Protein AF-A0A6B8RR74-F1 (afdb_monomer)

Foldseek 3Di:
DVLVVLLVVCVVDVLSLLCLVVQLVCLVPDPPDDPVVSVVSNVSSVVSNVVSVVCCCPVVVQDDLQFPPRHHQDDDPVLLVVLVVCLVLVLLQQQDDDCQARVHHPVPDDPLLNVLSVVSNVLLVVLLVCLLPPPPVCNVVSVVLVVSLVSVLCSLCVSQSRHPHRHNVSSVVNSVSSVVNLVVSCVPDDVVSNVVSVVSNVVSVVVNVVRVVVSVVLLSRLVSLLVQQLVQCCCVACVVQPLNSQVAAEEEADDPSHCVSCVWQVVVVVSVHPDGHHTDYDNDPVVDPPPLPRYWYWYQDPVSRHIDTCSVVVVVVVVVD

Radius of gyration: 26.84 Å; Cα contacts (8 Å, |Δi|>4): 333; chains: 1; bounding box: 56×38×89 Å

Structure (mmCIF, N/CA/C/O backbone):
data_AF-A0A6B8RR74-F1
#
_entry.id   AF-A0A6B8RR74-F1
#
loop_
_atom_site.group_PDB
_atom_site.id
_atom_site.type_symbol
_atom_site.label_atom_id
_atom_site.label_alt_id
_atom_site.label_comp_id
_atom_site.label_asym_id
_atom_site.label_entity_id
_atom_site.label_seq_id
_atom_site.pdbx_PDB_ins_code
_atom_site.Cartn_x
_atom_site.Cartn_y
_atom_site.Cartn_z
_atom_site.occupancy
_atom_site.B_iso_or_equiv
_atom_site.auth_seq_id
_atom_site.auth_comp_id
_atom_site.auth_asym_id
_atom_site.auth_atom_id
_atom_site.pdbx_PDB_model_num
ATOM 1 N N . MET A 1 1 ? -0.691 -19.543 18.472 1.00 85.44 1 MET A N 1
ATOM 2 C CA . MET A 1 1 ? -1.003 -19.127 17.088 1.00 85.44 1 MET A CA 1
ATOM 3 C C . MET A 1 1 ? -0.406 -17.767 16.732 1.00 85.44 1 MET A C 1
ATOM 5 O O . MET A 1 1 ? 0.478 -17.758 15.895 1.00 85.44 1 MET A O 1
ATOM 9 N N . ILE A 1 2 ? -0.800 -16.649 17.368 1.00 87.19 2 ILE A N 1
ATOM 10 C CA . ILE A 1 2 ? -0.310 -15.294 17.004 1.00 87.19 2 ILE A CA 1
ATOM 11 C C . ILE A 1 2 ? 1.224 -15.199 16.984 1.00 87.19 2 ILE A C 1
ATOM 13 O O . ILE A 1 2 ? 1.787 -14.698 16.019 1.00 87.19 2 ILE A O 1
ATOM 17 N N . ILE A 1 3 ? 1.895 -15.731 18.011 1.00 89.12 3 ILE A N 1
ATOM 18 C CA . ILE A 1 3 ? 3.364 -15.753 18.071 1.00 89.12 3 ILE A CA 1
ATOM 19 C C . ILE A 1 3 ? 3.939 -16.508 16.867 1.00 89.12 3 ILE A C 1
ATOM 21 O O . ILE A 1 3 ? 4.774 -15.961 16.171 1.00 89.12 3 ILE A O 1
ATOM 25 N N . ILE A 1 4 ? 3.438 -17.710 16.563 1.00 90.44 4 ILE A N 1
ATOM 26 C CA . ILE A 1 4 ? 3.902 -18.523 15.424 1.00 90.44 4 ILE A CA 1
ATOM 27 C C . ILE A 1 4 ? 3.744 -17.765 14.097 1.00 90.44 4 ILE A C 1
ATOM 29 O O . ILE A 1 4 ? 4.679 -17.727 13.305 1.00 90.44 4 ILE A O 1
ATOM 33 N N . LEU A 1 5 ? 2.598 -17.114 13.874 1.00 90.81 5 LEU A N 1
ATOM 34 C CA . LEU A 1 5 ? 2.373 -16.301 12.672 1.00 90.81 5 LEU A CA 1
ATOM 35 C C . LEU A 1 5 ? 3.364 -15.136 12.582 1.00 90.81 5 LEU A C 1
ATOM 37 O O . LEU A 1 5 ? 3.912 -14.878 11.516 1.00 90.81 5 LEU A O 1
ATOM 41 N N . PHE A 1 6 ? 3.629 -14.461 13.702 1.00 91.50 6 PHE A N 1
ATOM 42 C CA . PHE A 1 6 ? 4.620 -13.389 13.762 1.00 91.50 6 PHE A CA 1
ATOM 43 C C . PHE A 1 6 ? 6.033 -13.884 13.425 1.00 91.50 6 PHE A C 1
ATOM 45 O O . PHE A 1 6 ? 6.749 -13.207 12.690 1.00 91.50 6 PHE A O 1
ATOM 52 N N . LEU A 1 7 ? 6.409 -15.082 13.887 1.00 89.69 7 LEU A N 1
ATOM 53 C CA . LEU A 1 7 ? 7.693 -15.694 13.539 1.00 89.69 7 LEU A CA 1
ATOM 54 C C . LEU A 1 7 ? 7.811 -15.917 12.032 1.00 89.69 7 LEU A C 1
ATOM 56 O O . LEU A 1 7 ? 8.778 -15.466 11.424 1.00 89.69 7 LEU A O 1
ATOM 60 N N . ILE A 1 8 ? 6.802 -16.543 11.420 1.00 90.81 8 ILE A N 1
ATOM 61 C CA . ILE A 1 8 ? 6.775 -16.782 9.970 1.00 90.81 8 ILE A CA 1
ATOM 62 C C . ILE A 1 8 ? 6.884 -15.451 9.208 1.00 90.81 8 ILE A C 1
ATOM 64 O O . ILE A 1 8 ? 7.662 -15.342 8.261 1.00 90.81 8 ILE A O 1
ATOM 68 N N . LEU A 1 9 ? 6.169 -14.412 9.653 1.00 89.69 9 LEU A N 1
ATOM 69 C CA . LEU A 1 9 ? 6.199 -13.092 9.020 1.00 89.69 9 LEU A CA 1
ATOM 70 C C . LEU A 1 9 ? 7.589 -12.445 9.051 1.00 89.69 9 LEU A C 1
ATOM 72 O O . LEU A 1 9 ? 8.045 -11.980 8.007 1.00 89.69 9 LEU A O 1
ATOM 76 N N . ILE A 1 10 ? 8.281 -12.436 10.196 1.00 89.62 10 ILE A N 1
ATOM 77 C CA . ILE A 1 10 ? 9.621 -11.828 10.305 1.00 89.62 10 ILE A CA 1
ATOM 78 C C . ILE A 1 10 ? 10.623 -12.515 9.371 1.00 89.62 10 ILE A C 1
ATOM 80 O O . ILE A 1 10 ? 11.416 -11.837 8.719 1.00 89.62 10 ILE A O 1
ATOM 84 N N . PHE A 1 11 ? 10.567 -13.846 9.267 1.00 86.75 11 PHE A N 1
ATOM 85 C CA . PHE A 1 11 ? 11.436 -14.594 8.353 1.00 86.75 11 PHE A CA 1
ATOM 86 C C . PHE A 1 11 ? 11.045 -14.449 6.881 1.00 86.75 11 PHE A C 1
ATOM 88 O O . PHE A 1 11 ? 11.883 -14.671 6.014 1.00 86.75 11 PHE A O 1
ATOM 95 N N . THR A 1 12 ? 9.812 -14.028 6.587 1.00 86.50 12 THR A N 1
ATOM 96 C CA . THR A 1 12 ? 9.393 -13.701 5.218 1.00 86.50 12 THR A CA 1
ATOM 97 C C . THR A 1 12 ? 9.907 -12.323 4.802 1.00 86.50 12 THR A C 1
ATOM 99 O O . THR A 1 12 ? 10.397 -12.150 3.690 1.00 86.50 12 THR A O 1
ATOM 102 N N . HIS A 1 13 ? 9.784 -11.318 5.677 1.00 82.38 13 HIS A N 1
ATOM 103 C CA . HIS A 1 13 ? 10.281 -9.970 5.407 1.00 82.38 13 HIS A CA 1
ATOM 104 C C . HIS A 1 13 ? 10.527 -9.179 6.699 1.00 82.38 13 HIS A C 1
ATOM 106 O O . HIS A 1 13 ? 9.641 -9.026 7.540 1.00 82.38 13 HIS A O 1
ATOM 112 N N . GLU A 1 14 ? 11.695 -8.542 6.800 1.00 80.50 14 GLU A N 1
ATOM 113 C CA . GLU A 1 14 ? 12.124 -7.793 7.996 1.00 80.50 14 GLU A CA 1
ATOM 114 C C . GLU A 1 14 ? 11.209 -6.628 8.403 1.00 80.50 14 GLU A C 1
ATOM 116 O O . GLU A 1 14 ? 11.157 -6.258 9.571 1.00 80.50 14 GLU A O 1
ATOM 121 N N . ARG A 1 15 ? 10.425 -6.065 7.475 1.00 84.75 15 ARG A N 1
ATOM 122 C CA . ARG A 1 15 ? 9.524 -4.939 7.759 1.00 84.75 15 ARG A CA 1
ATOM 123 C C . ARG A 1 15 ? 8.490 -5.277 8.831 1.00 84.75 15 ARG A C 1
ATOM 125 O O . ARG A 1 15 ? 8.016 -4.395 9.539 1.00 84.75 15 ARG A O 1
ATOM 132 N N . PHE A 1 16 ? 8.156 -6.560 8.975 1.00 88.69 16 PHE A N 1
ATOM 133 C CA . PHE A 1 16 ? 7.207 -7.023 9.978 1.00 88.69 16 PHE A CA 1
ATOM 134 C C . PHE A 1 16 ? 7.770 -6.980 11.402 1.00 88.69 16 PHE A C 1
ATOM 136 O O . PHE A 1 16 ? 6.988 -7.089 12.342 1.00 88.69 16 PHE A O 1
ATOM 143 N N . ILE A 1 17 ? 9.068 -6.708 11.593 1.00 90.88 17 ILE A N 1
ATOM 144 C CA . ILE A 1 17 ? 9.640 -6.373 12.908 1.00 90.88 17 ILE A CA 1
ATOM 145 C C . ILE A 1 17 ? 8.901 -5.178 13.533 1.00 90.88 17 ILE A C 1
ATOM 147 O O . ILE A 1 17 ? 8.693 -5.158 14.746 1.00 90.88 17 ILE A O 1
ATOM 151 N N . ALA A 1 18 ? 8.397 -4.240 12.720 1.00 91.19 18 ALA A N 1
ATOM 152 C CA . ALA A 1 18 ? 7.594 -3.112 13.193 1.00 91.19 18 ALA A CA 1
ATOM 153 C C . ALA A 1 18 ? 6.304 -3.532 13.927 1.00 91.19 18 ALA A C 1
ATOM 155 O O . ALA A 1 18 ? 5.757 -2.746 14.692 1.00 91.19 18 ALA A O 1
ATOM 156 N N . LEU A 1 19 ? 5.826 -4.773 13.763 1.00 93.19 19 LEU A N 1
ATOM 157 C CA . LEU A 1 19 ? 4.675 -5.299 14.505 1.00 93.19 19 LEU A CA 1
ATOM 158 C C . LEU A 1 19 ? 5.021 -5.759 15.928 1.00 93.19 19 LEU A C 1
ATOM 160 O O . LEU A 1 19 ? 4.105 -6.012 16.713 1.00 93.19 19 LEU A O 1
ATOM 164 N N . LEU A 1 20 ? 6.304 -5.848 16.300 1.00 94.25 20 LEU A N 1
ATOM 165 C CA . LEU A 1 20 ? 6.731 -6.296 17.629 1.00 94.25 20 LEU A CA 1
ATOM 166 C C . LEU A 1 20 ? 6.017 -5.549 18.777 1.00 94.25 20 LEU A C 1
ATOM 168 O O . LEU A 1 20 ? 5.475 -6.231 19.653 1.00 94.25 20 LEU A O 1
ATOM 172 N N . PRO A 1 21 ? 5.919 -4.199 18.783 1.00 94.19 21 PRO A N 1
ATOM 173 C CA . PRO A 1 21 ? 5.222 -3.474 19.846 1.00 94.19 21 PRO A CA 1
ATOM 174 C C . PRO A 1 21 ? 3.746 -3.868 19.956 1.00 94.19 21 PRO A C 1
ATOM 176 O O . PRO A 1 21 ? 3.218 -3.980 21.061 1.00 94.19 21 PRO A O 1
ATOM 179 N N . PHE A 1 22 ? 3.086 -4.144 18.827 1.00 94.19 22 PHE A N 1
ATOM 180 C CA . PHE A 1 22 ? 1.693 -4.587 18.798 1.00 94.19 22 PHE A CA 1
ATOM 181 C C . PHE A 1 22 ? 1.517 -5.965 19.437 1.00 94.19 22 PHE A C 1
ATOM 183 O O . PHE A 1 22 ? 0.630 -6.157 20.268 1.00 94.19 22 PHE A O 1
ATOM 190 N N . ILE A 1 23 ? 2.387 -6.920 19.096 1.00 93.19 23 ILE A N 1
ATOM 191 C CA . ILE A 1 23 ? 2.344 -8.278 19.653 1.00 93.19 23 ILE A CA 1
ATOM 192 C C . ILE A 1 23 ? 2.602 -8.255 21.162 1.00 93.19 23 ILE A C 1
ATOM 194 O O . ILE A 1 23 ? 1.859 -8.877 21.926 1.00 93.19 23 ILE A O 1
ATOM 198 N N . VAL A 1 24 ? 3.611 -7.501 21.607 1.00 92.56 24 VAL A N 1
ATOM 199 C CA . VAL A 1 24 ? 3.926 -7.339 23.034 1.00 92.56 24 VAL A CA 1
ATOM 200 C C . VAL A 1 24 ? 2.749 -6.710 23.781 1.00 92.56 24 VAL A C 1
ATOM 202 O O . VAL A 1 24 ? 2.383 -7.182 24.862 1.00 92.56 24 VAL A O 1
ATOM 205 N N . LEU A 1 25 ? 2.105 -5.695 23.199 1.00 91.62 25 LEU A N 1
ATOM 206 C CA . LEU A 1 25 ? 0.926 -5.053 23.774 1.00 91.62 25 LEU A CA 1
ATOM 207 C C . LEU A 1 25 ? -0.241 -6.045 23.905 1.00 91.62 25 LEU A C 1
ATOM 209 O O . LEU A 1 25 ? -0.805 -6.182 24.993 1.00 91.62 25 LEU A O 1
ATOM 213 N N . LEU A 1 26 ? -0.561 -6.804 22.852 1.00 90.38 26 LEU A N 1
ATOM 214 C CA . LEU A 1 26 ? -1.627 -7.816 22.878 1.00 90.38 26 LEU A CA 1
ATOM 215 C C . LEU A 1 26 ? -1.414 -8.872 23.973 1.00 90.38 26 LEU A C 1
ATOM 217 O O . LEU A 1 26 ? -2.349 -9.217 24.700 1.00 90.38 26 LEU A O 1
ATOM 221 N N . ILE A 1 27 ? -0.186 -9.374 24.124 1.00 91.00 27 ILE A N 1
ATOM 222 C CA . ILE A 1 27 ? 0.148 -10.366 25.157 1.00 91.00 27 ILE A CA 1
ATOM 223 C C . ILE A 1 27 ? 0.044 -9.736 26.551 1.00 91.00 27 ILE A C 1
ATOM 225 O O . ILE A 1 27 ? -0.533 -10.339 27.463 1.00 91.00 27 ILE A O 1
ATOM 229 N N . SER A 1 28 ? 0.532 -8.506 26.712 1.00 88.88 28 SER A N 1
ATOM 230 C CA . SER A 1 28 ? 0.519 -7.781 27.988 1.00 88.88 28 SER A CA 1
ATOM 231 C C . SER A 1 28 ? -0.903 -7.526 28.493 1.00 88.88 28 SER A C 1
ATOM 233 O O . SER A 1 28 ? -1.191 -7.739 29.676 1.00 88.88 28 SER A O 1
ATOM 235 N N . PHE A 1 29 ? -1.824 -7.168 27.595 1.00 88.12 29 PHE A N 1
ATOM 236 C CA . PHE A 1 29 ? -3.234 -6.926 27.917 1.00 88.12 29 PHE A CA 1
ATOM 237 C C . PHE A 1 29 ? -4.120 -8.179 27.885 1.00 88.12 29 PHE A C 1
ATOM 239 O O . PHE A 1 29 ? -5.308 -8.099 28.202 1.00 88.12 29 PHE A O 1
ATOM 246 N N . SER A 1 30 ? -3.569 -9.355 27.571 1.00 86.62 30 SER A N 1
ATOM 247 C CA . SER A 1 30 ? -4.342 -10.597 27.594 1.00 86.62 30 SER A CA 1
ATOM 248 C C . SER A 1 30 ? -4.901 -10.884 28.998 1.00 86.62 30 SER A C 1
ATOM 250 O O . SER A 1 30 ? -4.185 -10.843 30.004 1.00 86.62 30 SER A O 1
ATOM 252 N N . LYS A 1 31 ? -6.205 -11.170 29.085 1.00 85.31 31 LYS A N 1
ATOM 253 C CA . LYS A 1 31 ? -6.873 -11.503 30.358 1.00 85.31 31 LYS A CA 1
ATOM 254 C C . LYS A 1 31 ? -6.605 -12.943 30.808 1.00 85.31 31 LYS A C 1
ATOM 256 O O . LYS A 1 31 ? -6.615 -13.222 31.998 1.00 85.31 31 LYS A O 1
ATOM 261 N N . ASN A 1 32 ? -6.302 -13.833 29.863 1.00 86.19 32 ASN A N 1
ATOM 262 C CA . ASN A 1 32 ? -6.200 -15.278 30.100 1.00 86.19 32 ASN A CA 1
ATOM 263 C C . ASN A 1 32 ? -4.817 -15.733 30.600 1.00 86.19 32 ASN A C 1
ATOM 265 O O . ASN A 1 32 ? -4.615 -16.919 30.851 1.00 86.19 32 ASN A O 1
ATOM 269 N N . LEU A 1 33 ? -3.839 -14.827 30.706 1.00 88.00 33 LEU A N 1
ATOM 270 C CA . LEU A 1 33 ? -2.466 -15.169 31.077 1.00 88.00 33 LEU A CA 1
ATOM 271 C C . LEU A 1 33 ? -2.091 -14.607 32.449 1.00 88.00 33 LEU A C 1
ATOM 273 O O . LEU A 1 33 ? -2.298 -13.434 32.748 1.00 88.00 33 LEU A O 1
ATOM 277 N N . VAL A 1 34 ? -1.447 -15.441 33.263 1.00 91.56 34 VAL A N 1
ATOM 278 C CA . VAL A 1 34 ? -0.822 -15.028 34.529 1.00 91.56 34 VAL A CA 1
ATOM 279 C C . VAL A 1 34 ? 0.441 -14.206 34.239 1.00 91.56 34 VAL A C 1
ATOM 281 O O . VAL A 1 34 ? 1.126 -14.457 33.247 1.00 91.56 34 VAL A O 1
ATOM 284 N N . LYS A 1 35 ? 0.804 -13.263 35.123 1.00 89.06 35 LYS A N 1
ATOM 285 C CA . LYS A 1 35 ? 1.951 -12.342 34.956 1.00 89.06 35 LYS A CA 1
ATOM 286 C C . LYS A 1 35 ? 3.252 -13.038 34.520 1.00 89.06 35 LYS A C 1
ATOM 288 O O . LYS A 1 35 ? 3.893 -12.575 33.584 1.00 89.06 35 LYS A O 1
ATOM 293 N N . ARG A 1 36 ? 3.607 -14.183 35.125 1.00 88.69 36 ARG A N 1
ATOM 294 C CA . ARG A 1 36 ? 4.798 -14.971 34.735 1.00 88.69 36 ARG A CA 1
ATOM 295 C C . ARG A 1 36 ? 4.725 -15.472 33.287 1.00 88.69 36 ARG A C 1
ATOM 297 O O . ARG A 1 36 ? 5.690 -15.334 32.544 1.00 88.69 36 ARG A O 1
ATOM 304 N N . LYS A 1 37 ? 3.565 -15.991 32.865 1.00 89.94 37 LYS A N 1
ATOM 305 C CA . LYS A 1 37 ? 3.341 -16.439 31.482 1.00 89.94 37 LYS A CA 1
ATOM 306 C C . LYS A 1 37 ? 3.368 -15.265 30.501 1.00 89.94 37 LYS A C 1
ATOM 308 O O . LYS A 1 37 ? 3.894 -15.430 29.412 1.00 89.94 37 LYS A O 1
ATOM 313 N N . LYS A 1 38 ? 2.865 -14.082 30.878 1.00 90.62 38 LYS A N 1
ATOM 314 C CA . LYS A 1 38 ? 2.954 -12.876 30.033 1.00 90.62 38 LYS A CA 1
ATOM 315 C C . LYS A 1 38 ? 4.400 -12.499 29.733 1.00 90.62 38 LYS A C 1
ATOM 317 O O . LYS A 1 38 ? 4.727 -12.293 28.576 1.00 90.62 38 LYS A O 1
ATOM 322 N N . ILE A 1 39 ? 5.260 -12.471 30.755 1.00 89.69 39 ILE A N 1
ATOM 323 C CA . ILE A 1 39 ? 6.689 -12.162 30.585 1.00 89.69 39 ILE A CA 1
ATOM 324 C C . ILE A 1 39 ? 7.338 -13.170 29.632 1.00 89.69 39 ILE A C 1
ATOM 326 O O . ILE A 1 39 ? 7.977 -12.766 28.666 1.00 89.69 39 ILE A O 1
ATOM 330 N N . TYR A 1 40 ? 7.101 -14.465 29.858 1.00 90.88 40 TYR A N 1
ATOM 331 C CA . TYR A 1 40 ? 7.613 -15.530 28.995 1.00 90.88 40 TYR A CA 1
ATOM 332 C C . TYR A 1 40 ? 7.116 -15.406 27.545 1.00 90.88 40 TYR A C 1
ATOM 334 O O . TYR A 1 40 ? 7.894 -15.486 26.606 1.00 90.88 40 TYR A O 1
ATOM 342 N N . PHE A 1 41 ? 5.824 -15.159 27.326 1.00 92.06 41 PHE A N 1
ATOM 343 C CA . PHE A 1 41 ? 5.295 -15.027 25.969 1.00 92.06 41 PHE A CA 1
ATOM 344 C C . PHE A 1 41 ? 5.704 -13.719 25.283 1.00 92.06 41 PHE A C 1
ATOM 346 O O . PHE A 1 41 ? 5.809 -13.713 24.061 1.00 92.06 41 PHE A O 1
ATOM 353 N N . CYS A 1 42 ? 5.962 -12.638 26.026 1.00 92.31 42 CYS A N 1
ATOM 354 C CA . CYS A 1 42 ? 6.517 -11.400 25.473 1.00 92.31 42 CYS A CA 1
ATOM 355 C C . CYS A 1 42 ? 7.995 -11.548 25.087 1.00 92.31 42 CYS A C 1
ATOM 357 O O . CYS A 1 42 ? 8.415 -10.934 24.109 1.00 92.31 42 CYS A O 1
ATOM 359 N N . SER A 1 43 ? 8.780 -12.353 25.815 1.00 91.69 43 SER A N 1
ATOM 360 C CA . SER A 1 43 ? 10.199 -12.541 25.494 1.00 91.69 43 SER A CA 1
ATOM 361 C C . SER A 1 43 ? 10.408 -13.330 24.202 1.00 91.69 43 SER A C 1
ATOM 363 O O . SER A 1 43 ? 11.347 -13.032 23.472 1.00 91.69 43 SER A O 1
ATOM 365 N N . ILE A 1 44 ? 9.514 -14.269 23.863 1.00 92.88 44 ILE A N 1
ATOM 366 C CA . ILE A 1 44 ? 9.631 -15.090 22.645 1.00 92.88 44 ILE A CA 1
ATOM 367 C C . ILE A 1 44 ? 9.722 -14.225 21.365 1.00 92.88 44 ILE A C 1
ATOM 369 O O . ILE A 1 44 ? 10.742 -14.317 20.685 1.00 92.88 44 ILE A O 1
ATOM 373 N N . PRO A 1 45 ? 8.749 -13.350 21.022 1.00 93.38 45 PRO A N 1
ATOM 374 C CA . PRO A 1 45 ? 8.851 -12.447 19.871 1.00 93.38 45 PRO A CA 1
ATOM 375 C C . PRO A 1 45 ? 10.146 -11.628 19.827 1.00 93.38 45 PRO A C 1
ATOM 377 O O . PRO A 1 45 ? 10.733 -11.475 18.761 1.00 93.38 45 PRO A O 1
ATOM 380 N N . ILE A 1 46 ? 10.596 -11.122 20.979 1.00 93.44 46 ILE A N 1
ATOM 381 C CA . ILE A 1 46 ? 11.793 -10.276 21.086 1.00 93.44 46 ILE A CA 1
ATOM 382 C C . ILE A 1 46 ? 13.047 -11.080 20.733 1.00 93.44 46 ILE A C 1
ATOM 384 O O . ILE A 1 46 ? 13.848 -10.639 19.913 1.00 93.44 46 ILE A O 1
ATOM 388 N N . ILE A 1 47 ? 13.188 -12.280 21.303 1.00 93.44 47 ILE A N 1
ATOM 389 C CA . ILE A 1 47 ? 14.316 -13.179 21.032 1.00 93.44 47 ILE A CA 1
ATOM 390 C C . ILE A 1 47 ? 14.389 -13.507 19.541 1.00 93.44 47 ILE A C 1
ATOM 392 O O . ILE A 1 47 ? 15.468 -13.483 18.962 1.00 93.44 47 ILE A O 1
ATOM 396 N N . PHE A 1 48 ? 13.250 -13.762 18.898 1.00 91.75 48 PHE A N 1
ATOM 397 C CA . PHE A 1 48 ? 13.228 -14.079 17.473 1.00 91.75 48 PHE A CA 1
ATOM 398 C C . PHE A 1 48 ? 13.540 -12.888 16.566 1.00 91.75 48 PHE A C 1
ATOM 400 O O . PHE A 1 48 ? 14.151 -13.085 15.519 1.00 91.75 48 PHE A O 1
ATOM 407 N N . VAL A 1 49 ? 13.178 -11.663 16.956 1.00 92.38 49 VAL A N 1
ATOM 408 C CA . VAL A 1 49 ? 13.642 -10.459 16.250 1.00 92.38 49 VAL A CA 1
ATOM 409 C C . VAL A 1 49 ? 15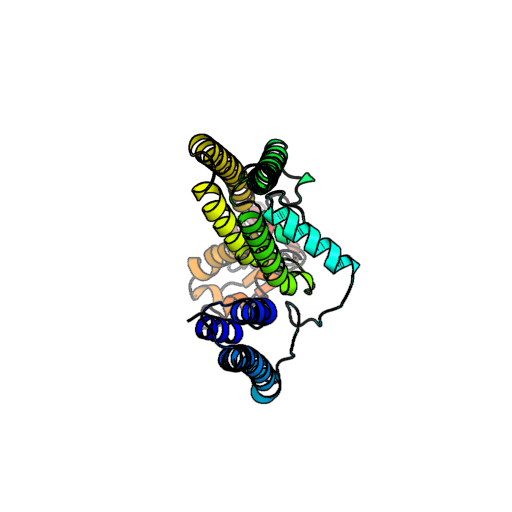.162 -10.349 16.348 1.00 92.38 49 VAL A C 1
ATOM 411 O O . VAL A 1 49 ? 15.817 -10.197 15.324 1.00 92.38 49 VAL A O 1
ATOM 414 N N . ILE A 1 50 ? 15.732 -10.506 17.547 1.00 91.25 50 ILE A N 1
ATOM 415 C CA . ILE A 1 50 ? 17.190 -10.481 17.750 1.00 91.25 50 ILE A CA 1
ATOM 416 C C . ILE A 1 50 ? 17.869 -11.584 16.928 1.00 91.25 50 ILE A C 1
ATOM 418 O O . ILE A 1 50 ? 18.864 -11.336 16.254 1.00 91.25 50 ILE A O 1
ATOM 422 N N . PHE A 1 51 ? 17.305 -12.790 16.930 1.00 90.81 51 PHE A N 1
ATOM 423 C CA . PHE A 1 51 ? 17.819 -13.916 16.159 1.00 90.81 51 PHE A CA 1
ATOM 424 C C . PHE A 1 51 ? 17.743 -13.679 14.643 1.00 90.81 51 PHE A C 1
ATOM 426 O O . PHE A 1 51 ? 18.671 -14.034 13.922 1.00 90.81 51 PHE A O 1
ATOM 433 N N . ASN A 1 52 ? 16.680 -13.038 14.147 1.00 89.81 52 ASN A N 1
ATOM 434 C CA . ASN A 1 52 ? 16.573 -12.659 12.737 1.00 89.81 52 ASN A CA 1
ATOM 435 C C . ASN A 1 52 ? 17.663 -11.654 12.335 1.00 89.81 52 ASN A C 1
ATOM 437 O O . ASN A 1 52 ? 18.294 -11.831 11.294 1.00 89.81 52 ASN A O 1
ATOM 441 N N . ILE A 1 53 ? 17.916 -10.651 13.183 1.00 87.56 53 ILE A N 1
ATOM 442 C CA . ILE A 1 53 ? 18.996 -9.673 12.987 1.00 87.56 53 ILE A CA 1
ATOM 443 C C . ILE A 1 53 ? 20.349 -10.389 12.947 1.00 87.56 53 ILE A C 1
ATOM 445 O O . ILE A 1 53 ? 21.120 -10.187 12.016 1.00 87.56 53 ILE A O 1
ATOM 449 N N . PHE A 1 54 ? 20.598 -11.283 13.906 1.00 88.25 54 PHE A N 1
ATOM 450 C CA . PHE A 1 54 ? 21.829 -12.069 13.991 1.00 88.25 54 PHE A CA 1
ATOM 451 C C . PHE A 1 54 ? 22.072 -12.923 12.739 1.00 88.25 54 PHE A C 1
ATOM 453 O O . PHE A 1 54 ? 23.170 -12.912 12.190 1.00 88.25 54 PHE A O 1
ATOM 460 N N . ILE A 1 55 ? 21.048 -13.636 12.254 1.00 88.12 55 ILE A N 1
ATOM 461 C CA . ILE A 1 55 ? 21.149 -14.426 11.018 1.00 88.12 55 ILE A CA 1
ATOM 462 C C . ILE A 1 55 ? 21.522 -13.528 9.833 1.00 88.12 55 ILE A C 1
ATOM 464 O O . ILE A 1 55 ? 22.389 -13.885 9.040 1.00 88.12 55 ILE A O 1
ATOM 468 N N . LYS A 1 56 ? 20.882 -12.366 9.694 1.00 83.38 56 LYS A N 1
ATOM 469 C CA . LYS A 1 56 ? 21.138 -11.465 8.565 1.00 83.38 56 LYS A CA 1
ATOM 470 C C . LYS A 1 56 ? 22.540 -10.877 8.570 1.00 83.38 56 LYS A C 1
ATOM 472 O O . LYS A 1 56 ? 23.177 -10.849 7.520 1.00 83.38 56 LYS A O 1
ATOM 477 N N . ASP A 1 57 ? 22.984 -10.427 9.734 1.00 83.06 57 ASP A N 1
ATOM 478 C CA . ASP A 1 57 ? 24.273 -9.766 9.887 1.00 83.06 57 ASP A CA 1
ATOM 479 C C . ASP A 1 57 ? 25.429 -10.767 9.739 1.00 83.06 57 ASP A C 1
ATOM 481 O O . ASP A 1 57 ? 26.356 -10.546 8.967 1.00 83.06 57 ASP A O 1
ATOM 485 N N . ILE A 1 58 ? 25.333 -11.931 10.393 1.00 85.06 58 ILE A N 1
ATOM 486 C CA . ILE A 1 58 ? 26.443 -12.894 10.450 1.00 85.06 58 ILE A CA 1
ATOM 487 C C . ILE A 1 58 ? 26.407 -13.911 9.310 1.00 85.06 58 ILE A C 1
ATOM 489 O O . ILE A 1 58 ? 27.441 -14.187 8.706 1.00 85.06 58 ILE A O 1
ATOM 493 N N . VAL A 1 59 ? 25.244 -14.506 9.026 1.00 86.31 59 VAL A N 1
ATOM 494 C CA . VAL A 1 59 ? 25.146 -15.609 8.053 1.00 86.31 59 VAL A CA 1
ATOM 495 C C . VAL A 1 59 ? 25.058 -15.069 6.632 1.00 86.31 59 VAL A C 1
ATOM 497 O O . VAL A 1 59 ? 25.750 -15.562 5.747 1.00 86.31 59 VAL A O 1
ATOM 500 N N . PHE A 1 60 ? 24.211 -14.062 6.409 1.00 82.06 60 PHE A N 1
ATOM 501 C CA . PHE A 1 60 ? 23.968 -13.527 5.067 1.00 82.06 60 PHE A CA 1
ATOM 502 C C . PHE A 1 60 ? 24.832 -12.316 4.712 1.00 82.06 60 PHE A C 1
ATOM 504 O O . PHE A 1 60 ? 24.900 -11.974 3.534 1.00 82.06 60 PHE A O 1
ATOM 511 N N . GLN A 1 61 ? 25.476 -11.671 5.694 1.00 80.50 61 GLN A N 1
ATOM 512 C CA . GLN A 1 61 ? 26.265 -10.444 5.503 1.00 80.50 61 GLN A CA 1
ATOM 513 C C . GLN A 1 61 ? 25.486 -9.349 4.753 1.00 80.50 61 GLN A C 1
ATOM 515 O O . GLN A 1 61 ? 26.038 -8.550 3.997 1.00 80.50 61 GLN A O 1
ATOM 520 N N . THR A 1 62 ? 24.166 -9.321 4.944 1.00 76.62 62 THR A N 1
ATOM 521 C CA . THR A 1 62 ? 23.285 -8.312 4.353 1.00 76.62 62 THR A CA 1
ATOM 52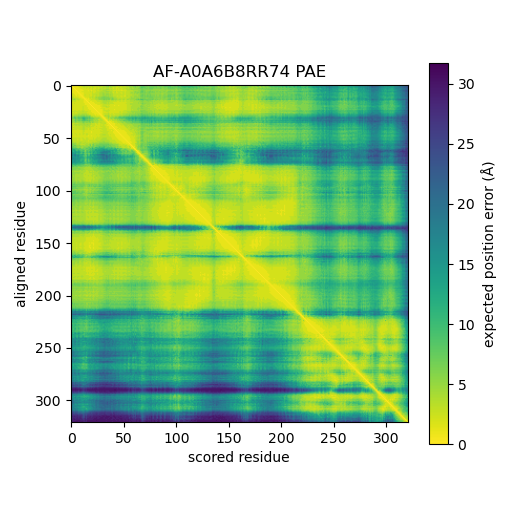2 C C . THR A 1 62 ? 23.074 -7.186 5.349 1.00 76.62 62 THR A C 1
ATOM 524 O O . THR A 1 62 ? 22.763 -7.456 6.509 1.00 76.62 62 THR A O 1
ATOM 527 N N . GLY A 1 63 ? 23.167 -5.933 4.896 1.00 67.94 63 GLY A N 1
ATOM 528 C CA . GLY A 1 63 ? 22.907 -4.778 5.753 1.00 67.94 63 GLY A CA 1
ATOM 529 C C . GLY A 1 63 ? 21.510 -4.827 6.384 1.00 67.94 63 GLY A C 1
ATOM 530 O O . GLY A 1 63 ? 20.514 -5.106 5.712 1.00 67.94 63 GLY A O 1
ATOM 531 N N . PHE A 1 64 ? 21.439 -4.548 7.686 1.00 66.00 64 PHE A N 1
ATOM 532 C CA . PHE A 1 64 ? 20.188 -4.444 8.432 1.00 66.00 64 PHE A CA 1
ATOM 533 C C . PHE A 1 64 ? 19.564 -3.053 8.250 1.00 66.00 64 PHE A C 1
ATOM 535 O O . PHE A 1 64 ? 20.268 -2.048 8.313 1.00 66.00 64 PHE A O 1
ATOM 542 N N . MET A 1 65 ? 18.242 -2.987 8.044 1.00 63.62 65 MET A N 1
ATOM 543 C CA . MET A 1 65 ? 17.523 -1.730 7.773 1.00 63.62 65 MET A CA 1
ATOM 544 C C . MET A 1 65 ? 18.067 -0.958 6.561 1.00 63.62 65 MET A C 1
ATOM 546 O O . MET A 1 65 ? 18.199 0.267 6.577 1.00 63.62 65 MET A O 1
ATOM 550 N N . VAL A 1 66 ? 18.360 -1.680 5.483 1.00 68.94 66 VAL A N 1
ATOM 551 C CA . VAL A 1 66 ? 18.650 -1.068 4.188 1.00 68.94 66 VAL A CA 1
ATOM 552 C C . VAL A 1 66 ? 17.322 -0.790 3.484 1.00 68.94 66 VAL A C 1
ATOM 554 O O . VAL A 1 66 ? 16.440 -1.644 3.408 1.00 68.94 66 VAL A O 1
ATOM 557 N N . GLY A 1 67 ? 17.150 0.437 3.001 1.00 61.78 67 GLY A N 1
ATOM 558 C CA . GLY A 1 67 ? 15.964 0.855 2.268 1.00 61.78 67 GLY A CA 1
ATOM 559 C C . GLY A 1 67 ? 15.814 0.145 0.918 1.00 61.78 67 GLY A C 1
ATOM 560 O O . GLY A 1 67 ? 16.657 -0.635 0.469 1.00 61.78 67 GLY A O 1
ATOM 561 N N . THR A 1 68 ? 14.714 0.437 0.227 1.00 59.88 68 THR A N 1
ATOM 562 C CA . THR A 1 68 ? 14.450 -0.093 -1.118 1.00 59.88 68 THR A CA 1
ATOM 563 C C . THR A 1 68 ? 15.572 0.269 -2.091 1.00 59.88 68 THR A C 1
ATOM 565 O O . THR A 1 68 ? 15.878 1.447 -2.247 1.00 59.88 68 THR A O 1
ATOM 568 N N . GLY A 1 69 ? 16.127 -0.722 -2.793 1.00 59.66 69 GLY A N 1
ATOM 569 C CA . GLY A 1 69 ? 17.194 -0.501 -3.776 1.00 59.66 69 GLY A CA 1
ATOM 570 C C . GLY A 1 69 ? 18.610 -0.475 -3.191 1.00 59.66 69 GLY A C 1
ATOM 571 O O . GLY A 1 69 ? 19.514 0.020 -3.850 1.00 59.66 69 GLY A O 1
ATOM 572 N N . GLY A 1 70 ? 18.816 -0.989 -1.971 1.00 65.44 70 GLY A N 1
ATOM 573 C CA . GLY A 1 70 ? 20.156 -1.090 -1.374 1.00 65.44 70 GLY A CA 1
ATOM 574 C C . GLY A 1 70 ? 20.655 0.212 -0.741 1.00 65.44 70 GLY A C 1
ATOM 575 O O . GLY A 1 70 ? 21.812 0.314 -0.349 1.00 65.44 70 GLY A O 1
ATOM 576 N N . THR A 1 71 ? 19.793 1.221 -0.643 1.00 68.62 71 THR A N 1
ATOM 577 C CA . THR A 1 71 ? 20.144 2.547 -0.137 1.00 68.62 71 THR A CA 1
ATOM 578 C C . THR A 1 71 ? 19.997 2.628 1.376 1.00 68.62 71 THR A C 1
ATOM 580 O O . THR A 1 71 ? 18.990 2.176 1.921 1.00 68.62 71 THR A O 1
ATOM 583 N N . ASN A 1 72 ? 20.927 3.290 2.058 1.00 69.38 72 ASN A N 1
ATOM 584 C CA . ASN A 1 72 ? 20.802 3.542 3.493 1.00 69.38 72 ASN A CA 1
ATOM 585 C C . ASN A 1 72 ? 19.557 4.386 3.809 1.00 69.38 72 ASN A C 1
ATOM 587 O O . ASN A 1 72 ? 19.223 5.323 3.081 1.00 69.38 72 ASN A O 1
ATOM 591 N N . ILE A 1 73 ? 18.882 4.060 4.913 1.00 69.31 73 ILE A N 1
ATOM 592 C CA . ILE A 1 73 ? 17.756 4.846 5.421 1.00 69.31 73 ILE A CA 1
ATOM 593 C C . ILE A 1 73 ? 18.274 6.211 5.882 1.00 69.31 73 ILE A C 1
ATOM 595 O O . ILE A 1 73 ? 19.051 6.308 6.832 1.00 69.31 73 ILE A O 1
ATOM 599 N N . THR A 1 74 ? 17.838 7.276 5.212 1.00 68.56 74 THR A N 1
ATOM 600 C CA . THR A 1 74 ? 18.113 8.652 5.625 1.00 68.56 74 THR A CA 1
ATOM 601 C C . THR A 1 74 ? 16.938 9.177 6.442 1.00 68.56 74 THR A C 1
ATOM 603 O O . THR A 1 74 ? 15.814 9.316 5.959 1.00 68.56 74 THR A O 1
ATOM 606 N N . PHE A 1 75 ? 17.183 9.475 7.718 1.00 73.75 75 PHE A N 1
ATOM 607 C CA . PHE A 1 75 ? 16.160 10.043 8.591 1.00 73.75 75 PHE A CA 1
ATOM 608 C C . PHE A 1 75 ? 15.958 11.522 8.267 1.00 73.75 75 PHE A C 1
ATOM 610 O O . PHE A 1 75 ? 16.697 12.388 8.726 1.00 73.75 75 PHE A O 1
ATOM 617 N N . SER A 1 76 ? 14.929 11.811 7.475 1.00 83.00 76 SER A N 1
ATOM 618 C CA . SER A 1 76 ? 14.458 13.170 7.221 1.00 83.00 76 SER A CA 1
ATOM 619 C C . SER A 1 76 ? 13.043 13.322 7.753 1.00 83.00 76 SER A C 1
ATOM 621 O O . SER A 1 76 ? 12.106 12.702 7.247 1.00 83.00 76 SER A O 1
ATOM 623 N N . PHE A 1 77 ? 12.872 14.185 8.754 1.00 85.56 77 PHE A N 1
ATOM 624 C CA . PHE A 1 77 ? 11.557 14.484 9.323 1.00 85.56 77 PHE A CA 1
ATOM 625 C C . PHE A 1 77 ? 10.563 14.990 8.271 1.00 85.56 77 PHE A C 1
ATOM 627 O O . PHE A 1 77 ? 9.378 14.675 8.347 1.00 85.56 77 PHE A O 1
ATOM 634 N N . TYR A 1 78 ? 11.052 15.717 7.263 1.00 87.56 78 TYR A N 1
ATOM 635 C CA . TYR A 1 78 ? 10.238 16.209 6.155 1.00 87.56 78 TYR A CA 1
ATOM 636 C C . TYR A 1 78 ? 9.637 15.061 5.332 1.00 87.56 78 TYR A C 1
ATOM 638 O O . TYR A 1 78 ? 8.419 15.000 5.156 1.00 87.56 78 TYR A O 1
ATOM 646 N N . TYR A 1 79 ? 10.466 14.108 4.889 1.00 85.12 79 TYR A N 1
ATOM 647 C CA . TYR A 1 79 ? 9.990 12.959 4.111 1.00 85.12 79 TYR A CA 1
ATOM 648 C C . TYR A 1 79 ? 9.110 12.031 4.943 1.00 85.12 79 TYR A C 1
ATOM 650 O O . TYR A 1 79 ? 8.072 11.585 4.459 1.00 85.12 79 TYR A O 1
ATOM 658 N N . ILE A 1 80 ? 9.457 11.816 6.216 1.00 88.00 80 ILE A N 1
ATOM 659 C CA . ILE A 1 80 ? 8.638 11.027 7.142 1.00 88.00 80 ILE A CA 1
ATOM 660 C C . ILE A 1 80 ? 7.232 11.626 7.252 1.00 88.00 80 ILE A C 1
ATOM 662 O O . ILE A 1 80 ? 6.238 10.906 7.149 1.00 88.00 80 ILE A O 1
ATOM 666 N N . PHE A 1 81 ? 7.127 12.945 7.422 1.00 89.12 81 PHE A N 1
ATOM 667 C CA . PHE A 1 81 ? 5.837 13.618 7.515 1.00 89.12 81 PHE A CA 1
ATOM 668 C C . PHE A 1 81 ? 5.033 13.498 6.215 1.00 89.12 81 PHE A C 1
ATOM 670 O O . PHE A 1 81 ? 3.872 13.088 6.253 1.00 89.12 81 PHE A O 1
ATOM 677 N N . ILE A 1 82 ? 5.650 13.788 5.066 1.00 90.44 82 ILE A N 1
ATOM 678 C CA . ILE A 1 82 ? 4.979 13.720 3.760 1.00 90.44 82 ILE A CA 1
ATOM 679 C C . ILE A 1 82 ? 4.510 12.302 3.452 1.00 90.44 82 ILE A C 1
ATOM 681 O O . ILE A 1 82 ? 3.349 12.112 3.097 1.00 90.44 82 ILE A O 1
ATOM 685 N N . PHE A 1 83 ? 5.369 11.296 3.616 1.00 90.69 83 PHE A N 1
ATOM 686 C CA . PHE A 1 83 ? 4.995 9.912 3.344 1.00 90.69 83 PHE A CA 1
ATOM 687 C C . PHE A 1 83 ? 3.950 9.398 4.330 1.00 90.69 83 PHE A C 1
ATOM 689 O O . PHE A 1 83 ? 3.055 8.664 3.922 1.00 90.69 83 PHE A O 1
ATOM 696 N N . THR A 1 84 ? 3.985 9.828 5.593 1.00 90.81 84 THR A N 1
ATOM 697 C CA . THR A 1 84 ? 2.914 9.510 6.549 1.00 90.81 84 THR A CA 1
ATOM 698 C C . THR A 1 84 ? 1.587 10.118 6.101 1.00 90.81 84 THR A C 1
ATOM 700 O O . THR A 1 84 ? 0.578 9.415 6.044 1.00 90.81 84 THR A O 1
ATOM 703 N N . ALA A 1 85 ? 1.583 11.402 5.731 1.00 91.75 85 ALA A N 1
ATOM 704 C CA . ALA A 1 85 ? 0.389 12.089 5.253 1.00 91.75 85 ALA A CA 1
ATOM 705 C C . ALA A 1 85 ? -0.159 11.430 3.980 1.00 91.75 85 ALA A C 1
ATOM 707 O O . ALA A 1 85 ? -1.335 11.079 3.936 1.00 91.75 85 ALA A O 1
ATOM 708 N N . CYS A 1 86 ? 0.692 11.170 2.984 1.00 92.19 86 CYS A N 1
ATOM 709 C CA . CYS A 1 86 ? 0.315 10.430 1.782 1.00 92.19 86 CYS A CA 1
ATOM 710 C C . CYS A 1 86 ? -0.250 9.051 2.134 1.00 92.19 86 CYS A C 1
ATOM 712 O O . CYS A 1 86 ? -1.329 8.706 1.665 1.00 92.19 86 CYS A O 1
ATOM 714 N N . GLY A 1 87 ? 0.418 8.265 2.980 1.00 92.19 87 GLY A N 1
ATOM 715 C CA . GLY A 1 87 ? -0.055 6.939 3.382 1.00 92.19 87 GLY A CA 1
ATOM 716 C C . GLY A 1 87 ? -1.457 6.973 3.993 1.00 92.19 87 GLY A C 1
ATOM 717 O O . GLY A 1 87 ? -2.326 6.206 3.584 1.00 92.19 87 GLY A O 1
ATOM 718 N N . ILE A 1 88 ? -1.709 7.909 4.912 1.00 92.38 88 ILE A N 1
ATOM 719 C CA . ILE A 1 88 ? -3.018 8.075 5.559 1.00 92.38 88 ILE A CA 1
ATOM 720 C C . ILE A 1 88 ? -4.079 8.549 4.559 1.00 92.38 88 ILE A C 1
ATOM 722 O O . ILE A 1 88 ? -5.167 7.980 4.508 1.00 92.38 88 ILE A O 1
ATOM 726 N N . LEU A 1 89 ? -3.783 9.563 3.744 1.00 93.31 89 LEU A N 1
ATOM 727 C CA . LEU A 1 89 ? -4.742 10.108 2.778 1.00 93.31 89 LEU A CA 1
ATOM 728 C C . LEU A 1 89 ? -5.105 9.080 1.697 1.00 93.31 89 LEU A C 1
ATOM 730 O O . LEU A 1 89 ? -6.267 8.993 1.304 1.00 93.31 89 LEU A O 1
ATOM 734 N N . ASN A 1 90 ? -4.147 8.258 1.262 1.00 92.75 90 ASN A N 1
ATOM 735 C CA . ASN A 1 90 ? -4.414 7.150 0.344 1.00 92.75 90 ASN A CA 1
ATOM 736 C C . ASN A 1 90 ? -5.284 6.068 0.992 1.00 92.75 90 ASN A C 1
ATOM 738 O O . ASN A 1 90 ? -6.197 5.569 0.341 1.00 92.75 90 ASN A O 1
ATOM 742 N N . LEU A 1 91 ? -5.085 5.752 2.279 1.00 93.00 91 LEU A N 1
ATOM 743 C CA . LEU A 1 91 ? -5.979 4.837 3.005 1.00 93.00 91 LEU A CA 1
ATOM 744 C C . LEU A 1 91 ? -7.415 5.362 3.097 1.00 93.00 91 LEU A C 1
ATOM 746 O O . LEU A 1 91 ? -8.352 4.571 3.067 1.00 93.00 91 LEU A O 1
ATOM 750 N N . LEU A 1 92 ? -7.592 6.682 3.177 1.00 92.50 92 LEU A N 1
ATOM 751 C CA . LEU A 1 92 ? -8.907 7.327 3.140 1.00 92.50 92 LEU A CA 1
ATOM 752 C C . LEU A 1 92 ? -9.485 7.449 1.718 1.00 92.50 92 LEU A C 1
ATOM 754 O O . LEU A 1 92 ? -10.613 7.905 1.566 1.00 92.50 92 LEU A O 1
ATOM 758 N N . GLY A 1 93 ? -8.751 7.034 0.683 1.00 89.62 93 GLY A N 1
ATOM 759 C CA . GLY A 1 93 ? -9.214 7.032 -0.706 1.00 89.62 93 GLY A CA 1
ATOM 760 C C . GLY A 1 93 ? -8.980 8.334 -1.474 1.00 89.62 93 GLY A C 1
ATOM 761 O O . GLY A 1 93 ? -9.554 8.502 -2.544 1.00 89.62 93 GLY A O 1
ATOM 762 N N . LEU A 1 94 ? -8.145 9.252 -0.968 1.00 89.19 94 LEU A N 1
ATOM 763 C CA . LEU A 1 94 ? -7.854 10.529 -1.636 1.00 89.19 94 LEU A CA 1
ATOM 764 C C . LEU A 1 94 ? -6.787 10.439 -2.736 1.00 89.19 94 LEU A C 1
ATOM 766 O O . LEU A 1 94 ? -6.547 11.445 -3.387 1.00 89.19 94 LEU A O 1
ATOM 770 N N . ASN A 1 95 ? -6.136 9.290 -2.946 1.00 87.69 95 ASN A N 1
ATOM 771 C CA . ASN A 1 95 ? -5.139 9.085 -4.012 1.00 87.69 95 ASN A CA 1
ATOM 772 C C . ASN A 1 95 ? -4.086 10.216 -4.117 1.00 87.69 95 ASN A C 1
ATOM 774 O O . ASN A 1 95 ? -3.727 10.668 -5.206 1.00 87.69 95 ASN A O 1
ATOM 778 N N . VAL A 1 96 ? -3.590 10.705 -2.973 1.00 90.06 96 VAL A N 1
ATOM 779 C CA . VAL A 1 96 ? -2.629 11.818 -2.898 1.00 90.06 96 VAL A CA 1
ATOM 780 C C . VAL A 1 96 ? -1.202 11.301 -2.941 1.00 90.06 96 VAL A C 1
ATOM 782 O O . VAL A 1 96 ? -0.798 10.473 -2.122 1.00 90.06 96 VAL A O 1
ATOM 785 N N . GLY A 1 97 ? -0.407 11.834 -3.862 1.00 88.25 97 GLY A N 1
ATOM 786 C CA . GLY A 1 97 ? 1.004 11.503 -3.970 1.00 88.25 97 GLY A CA 1
ATOM 787 C C . GLY A 1 97 ? 1.502 11.496 -5.412 1.00 88.25 97 GLY A C 1
ATOM 788 O O . GLY A 1 97 ? 0.772 11.882 -6.326 1.00 88.25 97 GLY A O 1
ATOM 789 N N . PRO A 1 98 ? 2.761 11.090 -5.606 1.00 86.56 98 PRO A N 1
ATOM 790 C CA . PRO A 1 98 ? 3.392 11.043 -6.915 1.00 86.56 98 PRO A CA 1
ATOM 791 C C . PRO A 1 98 ? 2.860 9.889 -7.789 1.00 86.56 98 PRO A C 1
ATOM 793 O O . PRO A 1 98 ? 2.296 8.923 -7.268 1.00 86.56 98 PRO A O 1
ATOM 796 N N . PRO A 1 99 ? 3.100 9.928 -9.114 1.00 82.94 99 PRO A N 1
ATOM 797 C CA . PRO A 1 99 ? 2.593 8.936 -10.066 1.00 82.94 99 PRO A CA 1
ATOM 798 C C . PRO A 1 99 ? 3.018 7.495 -9.768 1.00 82.94 99 PRO A C 1
ATOM 800 O O . PRO A 1 99 ? 2.263 6.565 -10.013 1.00 82.94 99 PRO A O 1
ATOM 803 N N . TYR A 1 100 ? 4.192 7.271 -9.175 1.00 79.44 100 TYR A N 1
ATOM 804 C CA . TYR A 1 100 ? 4.611 5.918 -8.790 1.00 79.44 100 TYR A CA 1
ATOM 805 C C . TYR A 1 100 ? 3.794 5.326 -7.625 1.00 79.44 100 TYR A C 1
ATOM 807 O O . TYR A 1 100 ? 3.844 4.118 -7.394 1.00 79.44 100 TYR A O 1
ATOM 815 N N . LEU A 1 101 ? 3.070 6.161 -6.871 1.00 84.44 101 LEU A N 1
ATOM 816 C CA . LEU A 1 101 ? 2.179 5.742 -5.792 1.00 84.44 101 LEU A CA 1
ATOM 817 C C . LEU A 1 101 ? 0.745 5.552 -6.303 1.00 84.44 101 LEU A C 1
ATOM 819 O O . LEU A 1 101 ? 0.130 4.544 -5.978 1.00 84.44 101 LEU A O 1
ATOM 823 N N . ASN A 1 102 ? 0.238 6.476 -7.128 1.00 84.31 102 ASN A N 1
ATOM 824 C CA . ASN A 1 102 ? -1.184 6.532 -7.511 1.00 84.31 102 ASN A CA 1
ATOM 825 C C . ASN A 1 102 ? -1.459 6.420 -9.021 1.00 84.31 102 ASN A C 1
ATOM 827 O O . ASN A 1 102 ? -2.582 6.641 -9.464 1.00 84.31 102 ASN A O 1
ATOM 831 N N . GLY A 1 103 ? -0.448 6.114 -9.833 1.00 80.88 103 GLY A N 1
ATOM 832 C CA . GLY A 1 103 ? -0.512 6.106 -11.300 1.00 80.88 103 GLY A CA 1
ATOM 833 C C . GLY A 1 103 ? -0.351 7.500 -11.911 1.00 80.88 103 GLY A C 1
ATOM 834 O O . GLY A 1 103 ? 0.437 7.679 -12.834 1.00 80.88 103 GLY A O 1
ATOM 835 N N . GLU A 1 104 ? -1.025 8.503 -11.351 1.00 85.19 104 GLU A N 1
ATOM 836 C CA . GLU A 1 104 ? -0.906 9.910 -11.738 1.00 85.19 104 GLU A CA 1
ATOM 837 C C . GLU A 1 104 ? -1.144 10.853 -10.552 1.00 85.19 104 GLU A C 1
ATOM 839 O O . GLU A 1 104 ? -1.598 10.439 -9.484 1.00 85.19 104 GLU A O 1
ATOM 844 N N . TYR A 1 105 ? -0.850 12.140 -10.743 1.00 88.56 105 TYR A N 1
ATOM 845 C CA . TYR A 1 105 ? -1.215 13.176 -9.780 1.00 88.56 105 TYR A CA 1
ATOM 846 C C . TYR A 1 105 ? -2.732 13.381 -9.761 1.00 88.56 105 TYR A C 1
ATOM 848 O O . TYR A 1 105 ? -3.355 13.513 -10.815 1.00 88.56 105 TYR A O 1
ATOM 856 N N . ILE A 1 106 ? -3.327 13.500 -8.569 1.00 88.00 106 ILE A N 1
ATOM 857 C CA . ILE A 1 106 ? -4.774 13.733 -8.429 1.00 88.00 106 ILE A CA 1
ATOM 858 C C . ILE A 1 106 ? -5.240 14.997 -9.161 1.00 88.00 106 ILE A C 1
ATOM 860 O O . ILE A 1 106 ? -6.327 15.001 -9.731 1.00 88.00 106 ILE A O 1
ATOM 864 N N . GLN A 1 107 ? -4.405 16.036 -9.217 1.00 88.88 107 GLN A N 1
ATOM 865 C CA . GLN A 1 107 ? -4.703 17.285 -9.921 1.00 88.88 107 GLN A CA 1
ATOM 866 C C . GLN A 1 107 ? -4.892 17.081 -11.430 1.00 88.88 107 GLN A C 1
ATOM 868 O O . GLN A 1 107 ? -5.636 17.832 -12.054 1.00 88.88 107 GLN A O 1
ATOM 873 N N . ASN A 1 108 ? -4.252 16.057 -11.999 1.00 88.94 108 ASN A N 1
ATOM 874 C CA . ASN A 1 108 ? -4.339 15.734 -13.421 1.00 88.94 108 ASN A CA 1
ATOM 875 C C . ASN A 1 108 ? -5.520 14.803 -13.734 1.00 88.94 108 ASN A C 1
ATOM 877 O O . ASN A 1 108 ? -5.905 14.668 -14.895 1.00 88.94 108 ASN A O 1
ATOM 881 N N . SER A 1 109 ? -6.108 14.179 -12.709 1.00 88.25 109 SER A N 1
ATOM 882 C CA . SER A 1 109 ? -7.256 13.290 -12.875 1.00 88.25 109 SER A CA 1
ATOM 883 C C . SER A 1 109 ? -8.534 14.063 -13.206 1.00 88.25 109 SER A C 1
ATOM 885 O O . SER A 1 109 ? -8.686 15.241 -12.868 1.00 88.25 109 SER A O 1
ATOM 887 N N . LYS A 1 110 ? -9.496 13.396 -13.854 1.00 91.12 110 LYS A N 1
ATOM 888 C CA . LYS A 1 110 ? -10.793 14.003 -14.195 1.00 91.12 110 LYS A CA 1
ATOM 889 C C . LYS A 1 110 ? -11.543 14.456 -12.933 1.00 91.12 110 LYS A C 1
ATOM 891 O O . LYS A 1 110 ? -11.520 13.770 -11.915 1.00 91.12 110 LYS A O 1
ATOM 896 N N . LEU A 1 111 ? -12.296 15.558 -13.029 1.00 93.00 111 LEU A N 1
ATOM 897 C CA . LEU A 1 111 ? -13.026 16.160 -11.898 1.00 93.00 111 LEU A CA 1
ATOM 898 C C . LEU A 1 111 ? -13.875 15.143 -11.116 1.00 93.00 111 LEU A C 1
ATOM 900 O O . LEU A 1 111 ? -13.870 15.148 -9.889 1.00 93.00 111 LEU A O 1
ATOM 904 N N . TYR A 1 112 ? -14.581 14.244 -11.809 1.00 92.31 112 TYR A N 1
ATOM 905 C CA . TYR A 1 112 ? -15.414 13.244 -11.138 1.00 92.31 112 TYR A CA 1
ATOM 906 C C . TYR A 1 112 ? -14.595 12.279 -10.266 1.00 92.31 112 TYR A C 1
ATOM 908 O O . TYR A 1 112 ? -15.078 11.879 -9.214 1.00 92.31 112 TYR A O 1
ATOM 916 N N . VAL A 1 113 ? -13.357 11.946 -10.656 1.00 92.88 113 VAL A N 1
ATOM 917 C CA . VAL A 1 113 ? -12.451 11.080 -9.880 1.00 92.88 113 VAL A CA 1
ATOM 918 C C . VAL A 1 113 ? -12.057 11.788 -8.594 1.00 92.88 113 VAL A C 1
ATOM 920 O O . VAL A 1 113 ? -12.137 11.212 -7.513 1.00 92.88 113 VAL A O 1
ATOM 923 N N . GLN A 1 114 ? -11.706 13.072 -8.695 1.00 94.25 114 GLN A N 1
ATOM 924 C CA . GLN A 1 114 ? -11.381 13.906 -7.538 1.00 94.25 114 GLN A CA 1
ATOM 925 C C . GLN A 1 114 ? -12.569 13.988 -6.566 1.00 94.25 114 GLN A C 1
ATOM 927 O O . GLN A 1 114 ? -12.396 13.807 -5.360 1.00 94.25 114 GLN A O 1
ATOM 932 N N . LEU A 1 115 ? -13.785 14.190 -7.089 1.00 94.75 115 LEU A N 1
ATOM 933 C CA . LEU A 1 115 ? -15.013 14.229 -6.293 1.00 94.75 115 LEU A CA 1
ATOM 934 C C . LEU A 1 115 ? -15.309 12.883 -5.623 1.00 94.75 115 LEU A C 1
ATOM 936 O O . LEU A 1 115 ? -15.591 12.852 -4.428 1.00 94.75 115 LEU A O 1
ATOM 940 N N . PHE A 1 116 ? -15.218 11.766 -6.348 1.00 94.88 116 PHE A N 1
ATOM 941 C CA . PHE A 1 116 ? -15.427 10.435 -5.775 1.00 94.88 116 PHE A CA 1
ATOM 942 C C . PHE A 1 116 ? -14.400 10.113 -4.691 1.00 94.88 116 PHE A C 1
ATOM 944 O O . PHE A 1 116 ? -14.789 9.675 -3.612 1.00 94.88 116 PHE A O 1
ATOM 951 N N . SER A 1 117 ? -13.117 10.401 -4.921 1.00 94.81 117 SER A N 1
ATOM 952 C CA . SER A 1 117 ? -12.057 10.262 -3.914 1.00 94.81 117 SER A CA 1
ATOM 953 C C . SER A 1 117 ? -12.358 11.084 -2.656 1.00 94.81 117 SER A C 1
ATOM 955 O O . SER A 1 117 ? -12.251 10.589 -1.531 1.00 94.81 117 SER A O 1
ATOM 957 N N . PHE A 1 118 ? -12.821 12.324 -2.833 1.00 95.38 118 PHE A N 1
ATOM 958 C CA . PHE A 1 118 ? -13.252 13.175 -1.728 1.00 95.38 118 PHE A CA 1
ATOM 959 C C . PHE A 1 118 ? -14.450 12.585 -0.967 1.00 95.38 118 PHE A C 1
ATOM 961 O O . PHE A 1 118 ? -14.418 12.517 0.264 1.00 95.38 118 PHE A O 1
ATOM 968 N N . PHE A 1 119 ? -15.479 12.100 -1.669 1.00 95.75 119 PHE A N 1
ATOM 969 C CA . PHE A 1 119 ? -16.646 11.475 -1.041 1.00 95.75 119 PHE A CA 1
ATOM 970 C C . PHE A 1 119 ? -16.300 10.175 -0.310 1.00 95.75 119 PHE A C 1
ATOM 972 O O . PHE A 1 119 ? -16.802 9.965 0.793 1.00 95.75 119 PHE A O 1
ATOM 979 N N . ILE A 1 120 ? -15.420 9.333 -0.860 1.00 96.06 120 ILE A N 1
ATOM 980 C CA . ILE A 1 120 ? -14.929 8.118 -0.188 1.00 96.06 120 ILE A CA 1
ATOM 981 C C . ILE A 1 120 ? -14.276 8.488 1.146 1.00 96.06 120 ILE A C 1
ATOM 983 O O . ILE A 1 120 ? -14.611 7.904 2.180 1.00 96.06 120 ILE A O 1
ATOM 987 N N . SER A 1 121 ? -13.405 9.498 1.144 1.00 96.06 121 SER A N 1
ATOM 988 C CA . SER A 1 121 ? -12.749 9.986 2.359 1.00 96.06 121 SER A CA 1
ATOM 989 C C . SER A 1 121 ? -13.748 10.550 3.363 1.00 96.06 121 SER A C 1
ATOM 991 O O . SER A 1 121 ? -13.701 10.207 4.547 1.00 96.06 121 SER A O 1
ATOM 993 N N . LEU A 1 122 ? -14.699 11.364 2.900 1.00 96.62 122 LEU A N 1
ATOM 994 C CA . LEU A 1 122 ? -15.731 11.951 3.749 1.00 96.62 122 LEU A CA 1
ATOM 995 C C . LEU A 1 122 ? -16.601 10.875 4.411 1.00 96.62 122 LEU A C 1
ATOM 997 O O . LEU A 1 122 ? -16.838 10.933 5.617 1.00 96.62 122 LEU A O 1
ATOM 1001 N N . ILE A 1 123 ? -17.038 9.872 3.644 1.00 96.31 123 ILE A N 1
ATOM 1002 C CA . ILE A 1 123 ? -17.831 8.747 4.149 1.00 96.31 123 ILE A CA 1
ATOM 1003 C C . ILE A 1 123 ? -17.006 7.929 5.144 1.00 96.31 123 ILE A C 1
ATOM 1005 O O . ILE A 1 123 ? -17.489 7.631 6.232 1.00 96.31 123 ILE A O 1
ATOM 1009 N N . THR A 1 124 ? -15.751 7.613 4.820 1.00 96.00 124 THR A N 1
ATOM 1010 C CA . THR A 1 124 ? -14.855 6.833 5.688 1.00 96.00 124 THR A CA 1
ATOM 1011 C C . THR A 1 124 ? -14.655 7.505 7.046 1.00 96.00 124 THR A C 1
ATOM 1013 O O . THR A 1 124 ? -14.892 6.893 8.090 1.00 96.00 124 THR A O 1
ATOM 1016 N N . VAL A 1 125 ? -14.273 8.785 7.050 1.00 96.00 125 VAL A N 1
ATOM 1017 C CA . VAL A 1 125 ? -14.070 9.560 8.283 1.00 96.00 125 VAL A CA 1
ATOM 1018 C C . VAL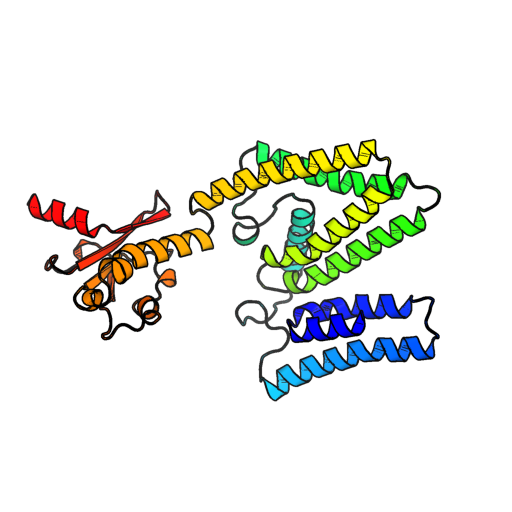 A 1 125 ? -15.394 9.748 9.027 1.00 96.00 125 VAL A C 1
ATOM 1020 O O . VAL A 1 125 ? -15.456 9.541 10.241 1.00 96.00 125 VAL A O 1
ATOM 1023 N N . GLY A 1 126 ? -16.470 10.075 8.306 1.00 95.38 126 GLY A N 1
ATOM 1024 C CA . GLY A 1 126 ? -17.808 10.247 8.864 1.00 95.38 126 GLY A CA 1
ATOM 1025 C C . GLY A 1 126 ? -18.316 8.994 9.577 1.00 95.38 126 GLY A C 1
ATOM 1026 O O . GLY A 1 126 ? -18.820 9.093 10.695 1.00 95.38 126 GLY A O 1
ATOM 1027 N N . LEU A 1 127 ? -18.111 7.811 8.991 1.00 94.94 127 LEU A N 1
ATOM 1028 C CA . LEU A 1 127 ? -18.470 6.523 9.590 1.00 94.94 127 LEU A CA 1
ATOM 1029 C C . LEU A 1 127 ? -17.693 6.242 10.873 1.00 94.94 127 LEU A C 1
ATOM 1031 O O . LEU A 1 127 ? -18.294 5.836 11.867 1.00 94.94 127 LEU A O 1
ATOM 1035 N N . ILE A 1 128 ? -16.379 6.480 10.881 1.00 94.81 128 ILE A N 1
ATOM 1036 C CA . ILE A 1 128 ? -15.545 6.272 12.073 1.00 94.81 128 ILE A CA 1
ATOM 1037 C C . IL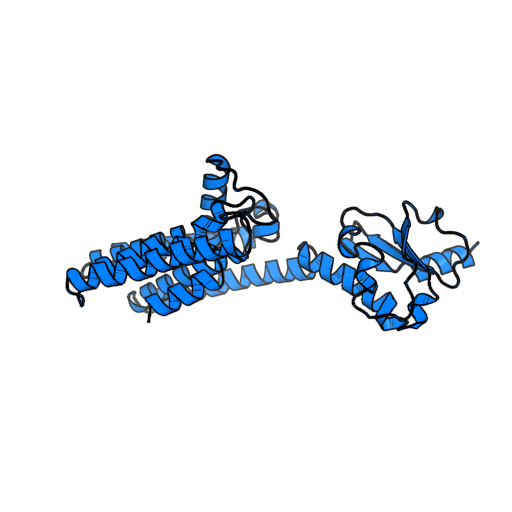E A 1 128 ? -15.990 7.214 13.201 1.00 94.81 128 ILE A C 1
ATOM 1039 O O . ILE A 1 128 ? -16.184 6.774 14.336 1.00 94.81 128 ILE A O 1
ATOM 1043 N N . ILE A 1 129 ? -16.224 8.496 12.900 1.00 93.88 129 ILE A N 1
ATOM 1044 C CA . ILE A 1 129 ? -16.699 9.478 13.888 1.00 93.88 129 ILE A CA 1
ATOM 1045 C C . ILE A 1 129 ? -18.091 9.099 14.408 1.00 93.88 129 ILE A C 1
ATOM 1047 O O . ILE A 1 129 ? -18.320 9.103 15.621 1.00 93.88 129 ILE A O 1
ATOM 1051 N N . PHE A 1 130 ? -19.017 8.749 13.513 1.00 93.06 130 PHE A N 1
ATOM 1052 C CA . PHE A 1 130 ? -20.365 8.301 13.865 1.00 93.06 130 PHE A CA 1
ATOM 1053 C C . PHE A 1 130 ? -20.315 7.091 14.805 1.00 93.06 130 PHE A C 1
ATOM 1055 O O . PHE A 1 130 ? -20.963 7.087 15.855 1.00 93.06 130 PHE A O 1
ATOM 1062 N N . PHE A 1 131 ? -19.488 6.098 14.470 1.00 92.19 131 PHE A N 1
ATOM 1063 C CA . PHE A 1 131 ? -19.320 4.874 15.243 1.00 92.19 131 PHE A CA 1
ATOM 1064 C C . PHE A 1 131 ? -18.818 5.134 16.671 1.00 92.19 131 PHE A C 1
ATOM 1066 O O . PHE A 1 131 ? -19.328 4.551 17.632 1.00 92.19 131 PHE A O 1
ATOM 1073 N N . ILE A 1 132 ? -17.859 6.053 16.826 1.00 91.38 132 ILE A N 1
ATOM 1074 C CA . ILE A 1 132 ? -17.327 6.454 18.136 1.00 91.38 132 ILE A CA 1
ATOM 1075 C C . ILE A 1 132 ? -18.379 7.215 18.961 1.00 91.38 132 ILE A C 1
ATOM 1077 O O . ILE A 1 132 ? -18.411 7.090 20.188 1.00 91.38 132 ILE A O 1
ATOM 1081 N N . ARG A 1 133 ? -19.235 8.028 18.327 1.00 88.69 133 ARG A N 1
ATOM 1082 C CA . ARG A 1 133 ? -20.173 8.919 19.036 1.00 88.69 133 ARG A CA 1
ATOM 1083 C C . ARG A 1 133 ? -21.488 8.252 19.439 1.00 88.69 133 ARG A C 1
ATOM 1085 O O . ARG A 1 133 ? -21.972 8.543 20.533 1.00 88.69 133 ARG A O 1
ATOM 1092 N N . ASN A 1 134 ? -22.055 7.387 18.600 1.00 82.94 134 ASN A N 1
ATOM 1093 C CA . ASN A 1 134 ? -23.455 6.971 18.749 1.00 82.94 134 ASN A CA 1
ATOM 1094 C C . ASN A 1 134 ? -23.692 5.724 19.607 1.00 82.94 134 ASN A C 1
ATOM 1096 O O . ASN A 1 134 ? -24.782 5.559 20.150 1.00 82.94 134 ASN A O 1
ATOM 1100 N N . ASN A 1 135 ? -22.684 4.882 19.823 1.00 72.31 135 ASN A N 1
ATOM 1101 C CA . ASN A 1 135 ? -22.837 3.682 20.647 1.00 72.31 135 ASN A CA 1
ATOM 1102 C C . ASN A 1 135 ? -22.561 3.985 22.128 1.00 72.31 135 ASN A C 1
ATOM 1104 O O . ASN A 1 135 ? -21.455 3.775 22.622 1.00 72.31 135 ASN A O 1
ATOM 1108 N N . LYS A 1 136 ? -23.574 4.500 22.844 1.00 64.44 136 LYS A N 1
ATOM 1109 C CA . LYS A 1 136 ? -23.451 4.934 24.253 1.00 64.44 136 LYS A CA 1
ATOM 1110 C C . LYS A 1 136 ? -23.010 3.816 25.208 1.00 64.44 136 LYS A C 1
ATOM 1112 O O . LYS A 1 136 ? -22.190 4.083 26.081 1.00 64.44 136 LYS A O 1
ATOM 1117 N N . LEU A 1 137 ? -23.519 2.595 25.030 1.00 63.34 137 LEU A N 1
ATOM 1118 C CA . LEU A 1 137 ? -23.211 1.455 25.908 1.00 63.34 137 LEU A CA 1
ATOM 1119 C C . LEU A 1 137 ? -21.772 0.940 25.713 1.00 63.34 137 LEU A C 1
ATOM 1121 O O . LEU A 1 137 ? -21.092 0.640 26.689 1.00 63.34 137 LEU A O 1
ATOM 1125 N N . ASP A 1 138 ? -21.266 0.969 24.476 1.00 80.00 138 ASP A N 1
ATOM 1126 C CA . ASP A 1 138 ? -19.958 0.406 24.105 1.00 80.00 138 ASP A CA 1
ATOM 1127 C C . ASP A 1 138 ? -18.905 1.461 23.732 1.00 80.00 138 ASP A C 1
ATOM 1129 O O . ASP A 1 138 ? -17.869 1.141 23.147 1.00 80.00 138 ASP A O 1
ATOM 1133 N N . LYS A 1 139 ? -19.119 2.735 24.082 1.00 83.56 139 LYS A N 1
ATOM 1134 C CA . LYS A 1 139 ? -18.280 3.859 23.624 1.00 83.56 139 LYS A CA 1
ATOM 1135 C C . LYS A 1 139 ? -16.784 3.640 23.873 1.00 83.56 139 LYS A C 1
ATOM 1137 O O . LYS A 1 139 ? -15.965 3.898 22.994 1.00 83.56 139 LYS A O 1
ATOM 1142 N N . ARG A 1 140 ? -16.422 3.132 25.059 1.00 85.81 140 ARG A N 1
ATOM 1143 C CA . ARG A 1 140 ? -15.024 2.810 25.407 1.00 85.81 140 ARG A CA 1
ATOM 1144 C C . ARG A 1 140 ? -14.469 1.662 24.564 1.00 85.81 140 ARG A C 1
ATOM 1146 O O . ARG A 1 140 ? -13.330 1.745 24.120 1.00 85.81 140 ARG A O 1
ATOM 1153 N N . SER A 1 141 ? -15.262 0.616 24.333 1.00 86.88 141 SER A N 1
ATOM 1154 C CA . SER A 1 141 ? -14.854 -0.533 23.518 1.00 86.88 141 SER A CA 1
ATOM 1155 C C . SER A 1 141 ? -14.649 -0.130 22.056 1.00 86.88 141 SER A C 1
ATOM 1157 O O . SER A 1 141 ? -13.623 -0.457 21.466 1.00 86.88 141 SER A O 1
ATOM 1159 N N . ASN A 1 142 ? -15.564 0.666 21.502 1.00 90.56 142 ASN A N 1
ATOM 1160 C CA . ASN A 1 142 ? -15.484 1.160 20.129 1.00 90.56 142 ASN A CA 1
ATOM 1161 C C . ASN A 1 142 ? -14.292 2.092 19.920 1.00 90.56 142 ASN A C 1
ATOM 1163 O O . ASN A 1 142 ? -13.564 1.938 18.942 1.00 90.56 142 ASN A O 1
ATOM 1167 N N . LEU A 1 143 ? -14.045 3.004 20.866 1.00 91.81 143 LEU A N 1
ATOM 1168 C CA . LEU A 1 143 ? -12.852 3.844 20.840 1.00 91.81 143 LEU A CA 1
ATOM 1169 C C . LEU A 1 143 ? -11.579 2.991 20.884 1.00 91.81 143 LEU A C 1
ATOM 1171 O O . LEU A 1 143 ? -10.674 3.212 20.088 1.00 91.81 143 LEU A O 1
ATOM 1175 N N . MET A 1 144 ? -11.522 1.989 21.765 1.00 90.50 144 MET A N 1
ATOM 1176 C CA . MET A 1 144 ? -10.366 1.099 21.866 1.00 90.50 144 MET A CA 1
ATOM 1177 C C . MET A 1 144 ? -10.142 0.304 20.575 1.00 90.50 144 MET A C 1
ATOM 1179 O O . MET A 1 144 ? -9.000 0.157 20.149 1.00 90.50 144 MET A O 1
ATOM 1183 N N . ALA A 1 145 ? -11.207 -0.170 19.922 1.00 92.31 145 ALA A N 1
ATOM 1184 C CA . ALA A 1 145 ? -11.114 -0.864 18.640 1.00 92.31 145 ALA A CA 1
ATOM 1185 C C . ALA A 1 145 ? -10.533 0.045 17.544 1.00 92.31 145 ALA A C 1
ATOM 1187 O O . ALA A 1 145 ? -9.590 -0.352 16.860 1.00 92.31 145 ALA A O 1
ATOM 1188 N N . VAL A 1 146 ? -11.028 1.285 17.431 1.00 94.81 146 VAL A N 1
ATOM 1189 C CA . VAL A 1 146 ? -10.506 2.271 16.469 1.00 94.81 146 VAL A CA 1
ATOM 1190 C C . VAL A 1 146 ? -9.047 2.618 16.773 1.00 94.81 146 VAL A C 1
ATOM 1192 O O . VAL A 1 146 ? -8.219 2.593 15.870 1.00 94.81 146 VAL A O 1
ATOM 1195 N N . LEU A 1 147 ? -8.699 2.881 18.037 1.00 94.50 147 LEU A N 1
ATOM 1196 C CA . LEU A 1 147 ? -7.319 3.178 18.439 1.00 94.50 147 LEU A CA 1
ATOM 1197 C C . LEU A 1 147 ? -6.375 2.004 18.165 1.00 94.50 147 LEU A C 1
ATOM 1199 O O . LEU A 1 147 ? -5.255 2.214 17.712 1.00 94.50 147 LEU A O 1
ATOM 1203 N N . THR A 1 148 ? -6.835 0.771 18.387 1.00 93.94 148 THR A N 1
ATOM 1204 C CA . THR A 1 148 ? -6.063 -0.442 18.082 1.00 93.94 148 THR A CA 1
ATOM 1205 C C . THR A 1 148 ? -5.818 -0.565 16.578 1.00 93.94 148 THR A C 1
ATOM 1207 O O . THR A 1 148 ? -4.699 -0.867 16.168 1.00 93.94 148 THR A O 1
ATOM 1210 N N . ALA A 1 149 ? -6.835 -0.290 15.754 1.00 95.75 149 ALA A N 1
ATOM 1211 C CA . ALA A 1 149 ? -6.706 -0.289 14.299 1.00 95.75 149 ALA A CA 1
ATOM 1212 C C . ALA A 1 149 ? -5.742 0.803 13.812 1.00 95.75 149 ALA A C 1
ATOM 1214 O O . ALA A 1 149 ? -4.846 0.506 13.029 1.00 95.75 149 ALA A O 1
ATOM 1215 N N . ILE A 1 150 ? -5.866 2.034 14.322 1.00 94.94 150 ILE A N 1
ATOM 1216 C CA . ILE A 1 150 ? -4.960 3.148 13.996 1.00 94.94 150 ILE A CA 1
ATOM 1217 C C . ILE A 1 150 ? -3.525 2.804 14.393 1.00 94.94 150 ILE A C 1
ATOM 1219 O O . ILE A 1 150 ? -2.612 2.980 13.595 1.00 94.94 150 ILE A O 1
ATOM 1223 N N . PHE A 1 151 ? -3.317 2.268 15.597 1.00 95.12 151 PHE A N 1
ATOM 1224 C CA . PHE A 1 151 ? -1.989 1.874 16.056 1.00 95.12 151 PHE A CA 1
ATOM 1225 C C . PHE A 1 151 ? -1.366 0.809 15.145 1.00 95.12 151 PHE A C 1
ATOM 1227 O O . PHE A 1 151 ? -0.207 0.932 14.754 1.00 95.12 151 PHE A O 1
ATOM 1234 N N . LEU A 1 152 ? -2.147 -0.197 14.743 1.00 95.19 152 LEU A N 1
ATOM 1235 C CA . LEU A 1 152 ? -1.684 -1.236 13.826 1.00 95.19 152 LEU A CA 1
ATOM 1236 C C . LEU A 1 152 ? -1.389 -0.687 12.418 1.00 95.19 152 LEU A C 1
ATOM 1238 O O . LEU A 1 152 ? -0.361 -1.033 11.841 1.00 95.19 152 LEU A O 1
ATOM 1242 N N . ILE A 1 153 ? -2.244 0.193 11.887 1.00 95.25 153 ILE A N 1
ATOM 1243 C CA . ILE A 1 153 ? -2.031 0.893 10.608 1.00 95.25 153 ILE A CA 1
ATOM 1244 C C . ILE A 1 153 ? -0.716 1.677 10.639 1.00 95.25 153 ILE A C 1
ATOM 1246 O O . ILE A 1 153 ? 0.090 1.546 9.719 1.00 95.25 153 ILE A O 1
ATOM 1250 N N . SER A 1 154 ? -0.465 2.434 11.709 1.00 92.81 154 SER A N 1
ATOM 1251 C CA . SER A 1 154 ? 0.765 3.214 11.867 1.00 92.81 154 SER A CA 1
ATOM 1252 C C . SER A 1 154 ? 2.011 2.330 11.879 1.00 92.81 154 SER A C 1
ATOM 1254 O O . SER A 1 154 ? 2.984 2.641 11.199 1.00 92.81 154 SER A O 1
ATOM 1256 N N . LEU A 1 155 ? 1.983 1.200 12.595 1.00 93.38 155 LEU A N 1
ATOM 1257 C CA . LEU A 1 155 ? 3.108 0.257 12.621 1.00 93.38 155 LEU A CA 1
ATOM 1258 C C . LEU A 1 155 ? 3.342 -0.421 11.266 1.00 93.38 155 LEU A C 1
ATOM 1260 O O . LEU A 1 155 ? 4.486 -0.677 10.905 1.00 93.38 155 LEU A O 1
ATOM 1264 N N . LEU A 1 156 ? 2.281 -0.697 10.504 1.00 92.62 156 LEU A N 1
ATOM 1265 C CA . LEU A 1 156 ? 2.390 -1.280 9.164 1.00 92.62 156 LEU A CA 1
ATOM 1266 C C . LEU A 1 156 ? 2.893 -0.275 8.116 1.00 92.62 156 LEU A C 1
ATOM 1268 O O . LEU A 1 156 ? 3.563 -0.683 7.169 1.00 92.62 156 LEU A O 1
ATOM 1272 N N . LEU A 1 157 ? 2.598 1.018 8.283 1.00 91.38 157 LEU A N 1
ATOM 1273 C CA . LEU A 1 157 ? 3.117 2.089 7.425 1.00 91.38 157 LEU A CA 1
ATOM 1274 C C . LEU A 1 157 ? 4.544 2.509 7.788 1.00 91.38 157 LEU A C 1
ATOM 1276 O O . LEU A 1 157 ? 5.266 2.985 6.914 1.00 91.38 157 LEU A O 1
ATOM 1280 N N . LEU A 1 158 ? 4.968 2.322 9.041 1.00 89.38 158 LEU A N 1
ATOM 1281 C CA . LEU A 1 158 ? 6.266 2.782 9.537 1.00 89.38 158 LEU A CA 1
ATOM 1282 C C . LEU A 1 158 ? 7.449 2.352 8.644 1.00 89.38 158 LEU A C 1
ATOM 1284 O O . LEU A 1 158 ? 8.224 3.227 8.260 1.00 89.38 158 LEU A O 1
ATOM 1288 N N . PRO A 1 159 ? 7.585 1.076 8.225 1.00 86.00 159 PRO A N 1
ATOM 1289 C CA . PRO A 1 159 ? 8.675 0.677 7.337 1.00 86.00 159 PRO A CA 1
ATOM 1290 C C . PRO A 1 159 ? 8.651 1.393 5.986 1.00 86.00 159 PRO A C 1
ATOM 1292 O O . PRO A 1 159 ? 9.702 1.649 5.420 1.00 86.00 159 PRO A O 1
ATOM 1295 N N . ALA A 1 160 ? 7.469 1.729 5.469 1.00 84.56 160 ALA A N 1
ATOM 1296 C CA . ALA A 1 160 ? 7.333 2.413 4.189 1.00 84.56 160 ALA A CA 1
ATOM 1297 C C . ALA A 1 160 ? 7.768 3.880 4.286 1.00 84.56 160 ALA A C 1
ATOM 1299 O O . ALA A 1 160 ? 8.478 4.385 3.422 1.00 84.56 160 ALA A O 1
ATOM 1300 N N . VAL A 1 161 ? 7.383 4.545 5.374 1.00 84.69 161 VAL A N 1
ATOM 1301 C CA . VAL A 1 161 ? 7.685 5.957 5.641 1.00 84.69 161 VAL A CA 1
ATOM 1302 C C . VAL A 1 161 ? 9.179 6.197 5.887 1.00 84.69 161 VAL A C 1
ATOM 1304 O O . VAL A 1 161 ? 9.685 7.272 5.582 1.00 84.69 161 VAL A O 1
ATOM 1307 N N . LEU A 1 162 ? 9.887 5.200 6.421 1.00 82.50 162 LEU A N 1
ATOM 1308 C CA . LEU A 1 162 ? 11.332 5.265 6.652 1.00 82.50 162 LEU A CA 1
ATOM 1309 C C . LEU A 1 162 ? 12.165 4.995 5.390 1.00 82.50 162 LEU A C 1
ATOM 1311 O O . LEU A 1 162 ? 13.381 5.149 5.418 1.00 82.50 162 LEU A O 1
ATOM 1315 N N . THR A 1 163 ? 11.546 4.582 4.285 1.00 77.25 163 THR A N 1
ATOM 1316 C CA . THR A 1 163 ? 12.264 4.356 3.024 1.00 77.25 163 THR A CA 1
ATOM 1317 C C . THR A 1 163 ? 12.311 5.616 2.164 1.00 77.25 163 THR A C 1
ATOM 1319 O O . THR A 1 163 ? 11.654 6.616 2.440 1.00 77.25 163 THR A O 1
ATOM 1322 N N . ILE A 1 164 ? 13.079 5.557 1.074 1.00 71.38 164 ILE A N 1
ATOM 1323 C CA . ILE A 1 164 ? 13.219 6.661 0.115 1.00 71.38 164 ILE A CA 1
ATOM 1324 C C . ILE A 1 164 ? 11.913 6.929 -0.650 1.00 71.38 164 ILE A C 1
ATOM 1326 O O . ILE A 1 164 ? 11.702 8.042 -1.131 1.00 71.38 164 ILE A O 1
ATOM 1330 N N . ARG A 1 165 ? 11.029 5.929 -0.781 1.00 77.19 165 ARG A N 1
ATOM 1331 C CA . ARG A 1 165 ? 9.788 6.051 -1.555 1.00 77.19 165 ARG A CA 1
ATOM 1332 C C . ARG A 1 165 ? 8.635 5.251 -0.955 1.00 77.19 165 ARG A C 1
ATOM 1334 O O . ARG A 1 165 ? 8.761 4.061 -0.681 1.00 77.19 165 ARG A O 1
ATOM 1341 N N . LEU A 1 166 ? 7.468 5.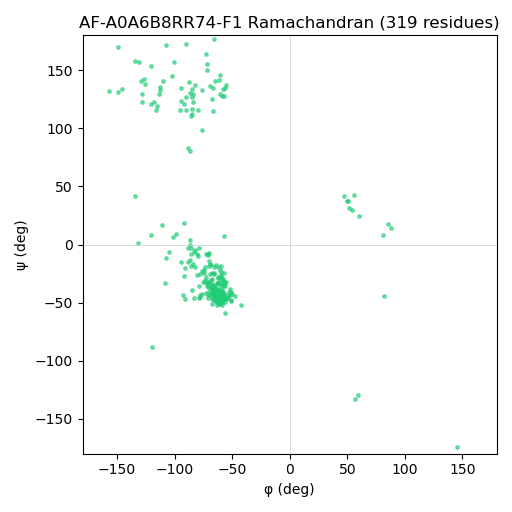884 -0.865 1.00 85.44 166 LEU A N 1
ATOM 1342 C CA . LEU A 1 166 ? 6.214 5.203 -0.556 1.00 85.44 166 LEU A CA 1
ATOM 1343 C C . LEU A 1 166 ? 5.582 4.654 -1.843 1.00 85.44 166 LEU A C 1
ATOM 1345 O O . LEU A 1 166 ? 5.101 5.418 -2.673 1.00 85.44 166 LEU A O 1
ATOM 1349 N N . GLU A 1 167 ? 5.559 3.333 -2.009 1.00 84.19 167 GLU A N 1
ATOM 1350 C CA . GLU A 1 167 ? 4.883 2.666 -3.137 1.00 84.19 167 GLU A CA 1
ATOM 1351 C C . GLU A 1 167 ? 3.515 2.109 -2.715 1.00 84.19 167 GLU A C 1
ATOM 1353 O O . GLU A 1 167 ? 3.308 1.754 -1.552 1.00 84.19 167 GLU A O 1
ATOM 1358 N N . LEU A 1 168 ? 2.607 1.915 -3.676 1.00 84.38 168 LEU A N 1
ATOM 1359 C CA . LEU A 1 168 ? 1.237 1.458 -3.407 1.00 84.38 168 LEU A CA 1
ATOM 1360 C C . LEU A 1 168 ? 1.172 0.126 -2.640 1.00 84.38 168 LEU A C 1
ATOM 1362 O O . LEU A 1 168 ? 0.344 -0.047 -1.747 1.00 84.38 168 LEU A O 1
ATOM 1366 N N . ARG A 1 169 ? 2.106 -0.796 -2.913 1.00 86.31 169 ARG A N 1
ATOM 1367 C CA . ARG A 1 169 ? 2.177 -2.108 -2.242 1.00 86.31 169 ARG A CA 1
ATOM 1368 C C . ARG A 1 169 ? 2.376 -2.028 -0.727 1.00 86.31 169 ARG A C 1
ATOM 1370 O O . ARG A 1 169 ? 2.070 -2.986 -0.019 1.00 86.31 169 ARG A O 1
ATOM 1377 N N . TRP A 1 170 ? 2.902 -0.915 -0.220 1.00 86.94 170 TRP A N 1
ATOM 1378 C CA . TRP A 1 170 ? 3.061 -0.696 1.216 1.00 86.94 170 TRP A CA 1
ATOM 1379 C C . TRP A 1 170 ? 1.743 -0.345 1.905 1.00 86.94 170 TRP A C 1
ATOM 1381 O O . TRP A 1 170 ? 1.597 -0.582 3.100 1.00 86.94 170 TRP A O 1
ATOM 1391 N N . VAL A 1 171 ? 0.766 0.163 1.152 1.00 89.62 171 VAL A N 1
ATOM 1392 C CA . VAL A 1 171 ? -0.550 0.562 1.660 1.00 89.62 171 VAL A CA 1
ATOM 1393 C C . VAL A 1 171 ? -1.496 -0.640 1.791 1.00 89.62 171 VAL A C 1
ATOM 1395 O O . VAL A 1 171 ? -2.437 -0.591 2.578 1.00 89.62 171 VAL A O 1
ATOM 1398 N N . TYR A 1 172 ? -1.223 -1.765 1.115 1.00 90.19 172 TYR A N 1
ATOM 1399 C CA . TYR A 1 172 ? -2.101 -2.946 1.107 1.00 90.19 172 TYR A CA 1
ATOM 1400 C C . TYR A 1 172 ? -2.347 -3.556 2.492 1.00 90.19 172 TYR A C 1
ATOM 1402 O O . TYR A 1 172 ? -3.493 -3.800 2.862 1.00 90.19 172 TYR A O 1
ATOM 1410 N N . ALA A 1 173 ? -1.297 -3.796 3.283 1.00 91.56 173 ALA A N 1
ATOM 1411 C CA . ALA A 1 173 ? -1.465 -4.376 4.617 1.00 91.56 173 ALA A CA 1
ATOM 1412 C C . ALA A 1 173 ? -2.228 -3.437 5.582 1.00 91.56 173 ALA A C 1
ATOM 1414 O O . ALA A 1 173 ? -3.188 -3.896 6.204 1.00 91.56 173 ALA A O 1
ATOM 1415 N N . PRO A 1 174 ? -1.895 -2.133 5.682 1.00 94.62 174 PRO A N 1
ATOM 1416 C CA . PRO A 1 174 ? -2.718 -1.178 6.425 1.00 94.62 174 PRO A CA 1
ATOM 1417 C C . PRO A 1 174 ? -4.166 -1.085 5.912 1.00 94.62 174 PRO A C 1
ATOM 1419 O O . PRO A 1 174 ? -5.094 -0.960 6.711 1.00 94.62 174 PRO A O 1
ATOM 1422 N N . PHE A 1 175 ? -4.388 -1.202 4.600 1.00 94.44 175 PHE A N 1
ATOM 1423 C CA . PHE A 1 175 ? -5.730 -1.182 4.014 1.00 94.44 175 PHE A CA 1
ATOM 1424 C C . PHE A 1 175 ? -6.577 -2.381 4.457 1.00 94.44 175 PHE A C 1
ATOM 1426 O O . PHE A 1 175 ? -7.749 -2.216 4.783 1.00 94.44 175 PHE A O 1
ATOM 1433 N N . ILE A 1 176 ? -5.987 -3.573 4.585 1.00 95.38 176 ILE A N 1
ATOM 1434 C CA . ILE A 1 176 ? -6.681 -4.739 5.158 1.00 95.38 176 ILE A CA 1
ATOM 1435 C C . ILE A 1 176 ? -7.146 -4.449 6.593 1.00 95.38 176 ILE A C 1
ATOM 1437 O O . ILE A 1 176 ? -8.255 -4.824 6.968 1.00 95.38 176 ILE A O 1
ATOM 1441 N N . VAL A 1 177 ? -6.343 -3.744 7.396 1.00 96.38 177 VAL A N 1
ATOM 1442 C CA . VAL A 1 177 ? -6.743 -3.343 8.756 1.00 96.38 177 VAL A CA 1
ATOM 1443 C C . VAL A 1 177 ? -7.921 -2.366 8.725 1.00 96.38 177 VAL A C 1
ATOM 1445 O O . VAL A 1 177 ? -8.837 -2.499 9.538 1.00 96.38 177 VAL A O 1
ATOM 1448 N N . LEU A 1 178 ? -7.949 -1.433 7.769 1.00 95.88 178 LEU A N 1
ATOM 1449 C CA . LEU A 1 178 ? -9.096 -0.547 7.557 1.00 95.88 178 LEU A CA 1
ATOM 1450 C C . LEU A 1 178 ? -10.359 -1.332 7.164 1.00 95.88 178 LEU A C 1
ATOM 1452 O O . LEU A 1 178 ? -11.429 -1.078 7.713 1.00 95.88 178 LEU A O 1
ATOM 1456 N N . LEU A 1 179 ? -10.244 -2.331 6.284 1.00 95.56 179 LEU A N 1
ATOM 1457 C CA . LEU A 1 179 ? -11.364 -3.207 5.920 1.00 95.56 179 LEU A CA 1
ATOM 1458 C C . LEU A 1 179 ? -11.876 -4.022 7.117 1.00 95.56 179 LEU A C 1
ATOM 1460 O O . LEU A 1 179 ? -13.085 -4.161 7.295 1.00 95.56 179 LEU A O 1
ATOM 1464 N N . LEU A 1 180 ? -10.979 -4.522 7.973 1.00 96.50 180 LEU A N 1
ATOM 1465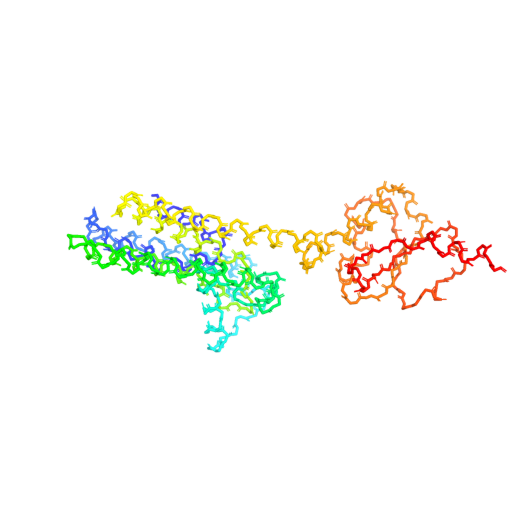 C CA . LEU A 1 180 ? -11.359 -5.188 9.223 1.00 96.50 180 LEU A CA 1
ATOM 1466 C C . LEU A 1 180 ? -12.086 -4.229 10.172 1.00 96.50 180 LEU A C 1
ATOM 1468 O O . LEU A 1 180 ? -13.072 -4.617 10.803 1.00 96.50 180 LEU A O 1
ATOM 1472 N N . LEU A 1 181 ? -11.642 -2.970 10.248 1.00 96.12 181 LEU A N 1
ATOM 1473 C CA . LEU A 1 181 ? -12.339 -1.935 11.006 1.00 96.12 181 LEU A CA 1
ATOM 1474 C C . LEU A 1 181 ? -13.737 -1.674 10.425 1.00 96.12 181 LEU A C 1
ATOM 1476 O O . LEU A 1 181 ? -14.698 -1.610 11.187 1.00 96.12 181 LEU A O 1
ATOM 1480 N N . PHE A 1 182 ? -13.888 -1.595 9.102 1.00 95.44 182 PHE A N 1
ATOM 1481 C CA . PHE A 1 182 ? -15.201 -1.477 8.464 1.00 95.44 182 PHE A CA 1
ATOM 1482 C C . PHE A 1 182 ? -16.107 -2.666 8.767 1.00 95.44 182 PHE A C 1
ATOM 1484 O O . PHE A 1 182 ? -17.247 -2.455 9.170 1.00 95.44 182 PHE A O 1
ATOM 1491 N N . ALA A 1 183 ? -15.609 -3.899 8.663 1.00 95.12 183 ALA A N 1
ATOM 1492 C CA . ALA A 1 183 ? -16.378 -5.087 9.028 1.00 95.12 183 ALA A CA 1
ATOM 1493 C C . ALA A 1 183 ? -16.853 -5.027 10.493 1.00 95.12 183 ALA A C 1
ATOM 1495 O O . ALA A 1 183 ? -18.011 -5.322 10.794 1.00 95.12 183 ALA A O 1
ATOM 1496 N N . TYR A 1 184 ? -15.984 -4.572 11.403 1.00 94.31 184 TYR A N 1
ATOM 1497 C CA . TYR A 1 184 ? -16.316 -4.374 12.814 1.00 94.31 184 TYR A CA 1
ATOM 1498 C C . TYR A 1 184 ? -17.385 -3.289 13.037 1.00 94.31 184 TYR A C 1
ATOM 1500 O O . TYR A 1 184 ? -18.289 -3.491 13.854 1.00 94.31 184 TYR A O 1
ATOM 1508 N N . ILE A 1 185 ? -17.294 -2.163 12.317 1.00 94.12 185 ILE A N 1
ATOM 1509 C CA . ILE A 1 185 ? -18.245 -1.040 12.378 1.00 94.12 185 ILE A CA 1
ATOM 1510 C C . ILE A 1 185 ? -19.603 -1.457 11.811 1.00 94.12 185 ILE A C 1
ATOM 1512 O O . ILE A 1 185 ? -20.623 -1.284 12.475 1.00 94.12 185 ILE A O 1
ATOM 1516 N N . PHE A 1 186 ? -19.629 -2.037 10.611 1.00 94.00 186 PHE A N 1
ATOM 1517 C CA . PHE A 1 186 ? -20.852 -2.447 9.921 1.00 94.00 186 PHE A CA 1
ATOM 1518 C C . PHE A 1 186 ? -21.651 -3.492 10.701 1.00 94.00 186 PHE A C 1
ATOM 1520 O O . PHE A 1 186 ? -22.877 -3.432 10.717 1.00 94.00 186 PHE A O 1
ATOM 1527 N N . GLY A 1 187 ? -20.980 -4.374 11.448 1.00 91.38 187 GLY A N 1
ATOM 1528 C CA . GLY A 1 187 ? -21.646 -5.310 12.356 1.00 91.38 187 GLY A CA 1
ATOM 1529 C C . GLY A 1 187 ? -22.290 -4.677 13.600 1.00 91.38 187 GLY A C 1
ATOM 1530 O O . GLY A 1 187 ? -22.946 -5.387 14.358 1.00 91.38 187 GLY A O 1
ATOM 1531 N N . ARG A 1 188 ? -22.090 -3.375 13.853 1.00 91.25 188 ARG A N 1
ATOM 1532 C CA . ARG A 1 188 ? -22.480 -2.680 15.099 1.00 91.25 188 ARG A CA 1
ATOM 1533 C C . ARG A 1 188 ? -23.232 -1.361 14.900 1.00 91.25 188 ARG A C 1
ATOM 1535 O O . ARG A 1 188 ? -23.537 -0.690 15.887 1.00 91.25 188 ARG A O 1
ATOM 1542 N N . ILE A 1 189 ? -23.499 -0.960 13.662 1.00 91.25 189 ILE A N 1
ATOM 1543 C CA . ILE A 1 189 ? -24.346 0.197 13.345 1.00 91.25 189 ILE A CA 1
ATOM 1544 C C . ILE A 1 189 ? -25.692 -0.271 12.785 1.00 91.25 189 ILE A C 1
ATOM 1546 O O . ILE A 1 189 ? -25.891 -1.453 12.508 1.00 91.25 189 ILE A O 1
ATOM 1550 N N . GLU A 1 190 ? -26.637 0.655 12.615 1.00 92.19 190 GLU A N 1
ATOM 1551 C CA . GLU A 1 190 ? -27.930 0.338 12.010 1.00 92.19 190 GLU A CA 1
ATOM 1552 C C . GLU A 1 190 ? -27.752 -0.248 10.599 1.00 92.19 190 GLU A C 1
ATOM 1554 O O . GLU A 1 190 ? -27.027 0.305 9.768 1.00 92.19 190 GLU A O 1
ATOM 1559 N N . LYS A 1 191 ? -28.462 -1.347 10.306 1.00 92.75 191 LYS A N 1
ATOM 1560 C CA . LYS A 1 191 ? -28.351 -2.074 9.031 1.00 92.75 191 LYS A CA 1
ATOM 1561 C C . LYS A 1 191 ? -28.553 -1.173 7.811 1.00 92.75 191 LYS A C 1
ATOM 1563 O O . LYS A 1 191 ? -27.776 -1.257 6.869 1.00 92.75 191 LYS A O 1
ATOM 1568 N N . LYS A 1 192 ? -29.553 -0.281 7.835 1.00 94.31 192 LYS A N 1
ATOM 1569 C CA . LYS A 1 192 ? -29.827 0.648 6.723 1.00 94.31 192 LYS A CA 1
ATOM 1570 C C . LYS A 1 192 ? -28.634 1.558 6.434 1.00 94.31 192 LYS A C 1
ATOM 1572 O O . LYS A 1 192 ? -28.230 1.683 5.281 1.00 94.31 192 LYS A O 1
ATOM 1577 N N . LEU A 1 193 ? -28.044 2.140 7.480 1.00 93.44 193 LEU A N 1
ATOM 1578 C CA . LEU A 1 193 ? -26.862 2.991 7.357 1.00 93.44 193 LEU A CA 1
ATOM 1579 C C . LEU A 1 193 ? -25.650 2.193 6.866 1.00 93.44 193 LEU A C 1
ATOM 1581 O O . LEU A 1 193 ? -24.918 2.672 6.006 1.00 93.44 193 LEU A O 1
ATOM 1585 N N . SER A 1 194 ? -25.463 0.970 7.372 1.00 94.12 194 SER A N 1
ATOM 1586 C CA . SER A 1 194 ? -24.396 0.076 6.914 1.00 94.12 194 SER A CA 1
ATOM 1587 C C . SER A 1 194 ? -24.515 -0.250 5.427 1.00 94.12 194 SER A C 1
ATOM 1589 O O . SER A 1 194 ? -23.520 -0.130 4.717 1.00 94.12 194 SER A O 1
ATOM 1591 N N . TYR A 1 195 ? -25.706 -0.616 4.943 1.00 95.50 195 TYR A N 1
ATOM 1592 C CA . TYR A 1 195 ? -25.914 -0.914 3.526 1.00 95.50 195 TYR A CA 1
ATOM 1593 C C . TYR A 1 195 ? -25.695 0.316 2.651 1.00 95.50 195 TYR A C 1
ATOM 1595 O O . TYR A 1 195 ? -24.989 0.225 1.653 1.00 95.50 195 TYR A O 1
ATOM 1603 N N . LEU A 1 196 ? -26.233 1.473 3.045 1.00 96.50 196 LEU A N 1
ATOM 1604 C CA . LEU A 1 196 ? -26.048 2.721 2.306 1.00 96.50 196 LEU A CA 1
ATOM 1605 C C . LEU A 1 196 ? -24.566 3.099 2.203 1.00 96.50 196 LEU A C 1
ATOM 1607 O O . LEU A 1 196 ? -24.073 3.380 1.114 1.00 96.50 196 LEU A O 1
ATOM 1611 N N . ALA A 1 197 ? -23.844 3.053 3.321 1.00 95.81 197 ALA A N 1
ATOM 1612 C CA . ALA A 1 197 ? -22.416 3.332 3.362 1.00 95.81 197 ALA A CA 1
ATOM 1613 C C . ALA A 1 197 ? -21.608 2.371 2.483 1.00 95.81 197 ALA A C 1
ATOM 1615 O O . ALA A 1 197 ? -20.753 2.808 1.717 1.00 95.81 197 ALA A O 1
ATOM 1616 N N . LEU A 1 198 ? -21.897 1.071 2.569 1.00 95.94 198 LEU A N 1
ATOM 1617 C CA . LEU A 1 198 ? -21.206 0.048 1.793 1.00 95.94 198 LEU A CA 1
ATOM 1618 C C . LEU A 1 198 ? -21.470 0.204 0.293 1.00 95.94 198 LEU A C 1
ATOM 1620 O O . LEU A 1 198 ? -20.529 0.118 -0.493 1.00 95.94 198 LEU A O 1
ATOM 1624 N N . ILE A 1 199 ? -22.713 0.493 -0.106 1.00 96.81 199 ILE A N 1
ATOM 1625 C CA . ILE A 1 199 ? -23.067 0.768 -1.504 1.00 96.81 199 ILE A CA 1
ATOM 1626 C C . ILE A 1 199 ? -22.306 1.995 -2.008 1.00 96.81 199 ILE A C 1
ATOM 1628 O O . ILE A 1 199 ? -21.646 1.903 -3.038 1.00 96.81 199 ILE A O 1
ATOM 1632 N N . LEU A 1 200 ? -22.342 3.116 -1.281 1.00 96.50 200 LEU A N 1
ATOM 1633 C CA . LEU A 1 200 ? -21.668 4.347 -1.704 1.00 96.50 200 LEU A CA 1
ATOM 1634 C C . LEU A 1 200 ? -20.151 4.167 -1.820 1.00 96.50 200 LEU A C 1
ATOM 1636 O O . LEU A 1 200 ? -19.576 4.527 -2.845 1.00 96.50 200 LEU A O 1
ATOM 1640 N N . LEU A 1 201 ? -19.512 3.570 -0.808 1.00 95.94 201 LEU A N 1
ATOM 1641 C CA . LEU A 1 201 ? -18.078 3.277 -0.845 1.00 95.94 201 LEU A CA 1
ATOM 1642 C C . LEU A 1 201 ? -17.740 2.378 -2.036 1.00 95.94 201 LEU A C 1
ATOM 1644 O O . LEU A 1 201 ? -16.825 2.686 -2.789 1.00 95.94 201 LEU A O 1
ATOM 1648 N N . THR A 1 202 ? -18.513 1.314 -2.260 1.00 95.25 202 THR A N 1
ATOM 1649 C CA . THR A 1 202 ? -18.253 0.371 -3.356 1.00 95.25 202 THR A CA 1
ATOM 1650 C C . THR A 1 202 ? -18.434 1.026 -4.722 1.00 95.25 202 THR A C 1
ATOM 1652 O O . THR A 1 202 ? -17.568 0.883 -5.580 1.00 95.25 202 THR A O 1
ATOM 1655 N N . VAL A 1 203 ? -19.524 1.768 -4.934 1.00 95.94 203 VAL A N 1
ATOM 1656 C CA . VAL A 1 203 ? -19.820 2.426 -6.215 1.00 95.94 203 VAL A CA 1
ATOM 1657 C C . VAL A 1 203 ? -18.759 3.472 -6.546 1.00 95.94 203 VAL A C 1
ATOM 1659 O O . VAL A 1 203 ? -18.228 3.461 -7.655 1.00 95.94 203 VAL A O 1
ATOM 1662 N N . PHE A 1 204 ? -18.392 4.334 -5.593 1.00 95.25 204 PHE A N 1
ATOM 1663 C CA . PHE A 1 204 ? -17.356 5.343 -5.824 1.00 95.25 204 PHE A CA 1
ATOM 1664 C C . PHE A 1 204 ? -15.973 4.717 -6.013 1.00 95.25 204 PHE A C 1
ATOM 1666 O O . PHE A 1 204 ? -15.241 5.123 -6.916 1.00 95.25 204 PHE A O 1
ATOM 1673 N N . SER A 1 205 ? -15.618 3.693 -5.229 1.00 92.94 205 SER A N 1
ATOM 1674 C CA . SER A 1 205 ? -14.351 2.981 -5.417 1.00 92.94 205 SER A CA 1
ATOM 1675 C C . SER A 1 205 ? -14.287 2.269 -6.768 1.00 92.94 205 SER A C 1
ATOM 1677 O O . SER A 1 205 ? -13.249 2.325 -7.423 1.00 92.94 205 SER A O 1
ATOM 1679 N N . LEU A 1 206 ? -15.378 1.643 -7.224 1.00 93.31 206 LEU A N 1
ATOM 1680 C CA . LEU A 1 206 ? -15.443 1.014 -8.546 1.00 93.31 206 LEU A CA 1
ATOM 1681 C C . LEU A 1 206 ? -15.343 2.047 -9.667 1.00 93.31 206 LEU A C 1
ATOM 1683 O O . LEU A 1 206 ? -14.589 1.827 -10.609 1.00 93.31 206 LEU A O 1
ATOM 1687 N N . ALA A 1 207 ? -16.038 3.180 -9.556 1.00 91.44 207 ALA A N 1
ATOM 1688 C CA . ALA A 1 207 ? -15.957 4.254 -10.543 1.00 91.44 207 ALA A CA 1
ATOM 1689 C C . ALA A 1 207 ? -14.527 4.809 -10.669 1.00 91.44 207 ALA A C 1
ATOM 1691 O O . ALA A 1 207 ? -14.015 4.952 -11.780 1.00 91.44 207 ALA A O 1
ATOM 1692 N N . ASN A 1 208 ? -13.849 5.036 -9.539 1.00 90.06 208 ASN A N 1
ATOM 1693 C CA . ASN A 1 208 ? -12.436 5.410 -9.528 1.00 90.06 208 ASN A CA 1
ATOM 1694 C C . ASN A 1 208 ? -11.556 4.318 -10.151 1.00 90.06 208 ASN A C 1
ATOM 1696 O O . ASN A 1 208 ? -10.694 4.615 -10.972 1.00 90.06 208 ASN A O 1
ATOM 1700 N N . ASN A 1 209 ? -11.779 3.050 -9.800 1.00 87.38 209 ASN A N 1
ATOM 1701 C CA . ASN A 1 209 ? -10.981 1.937 -10.312 1.00 87.38 209 ASN A CA 1
ATOM 1702 C C . ASN A 1 209 ? -11.129 1.771 -11.833 1.00 87.38 209 ASN A C 1
ATOM 1704 O O . ASN A 1 209 ? -10.137 1.550 -12.517 1.00 87.38 209 ASN A O 1
ATOM 1708 N N . LEU A 1 210 ? -12.332 1.951 -12.387 1.00 88.81 210 LEU A N 1
ATOM 1709 C CA . LEU A 1 210 ? -12.543 1.940 -13.838 1.00 88.81 210 LEU A CA 1
ATOM 1710 C C . LEU A 1 210 ? -11.715 3.025 -14.532 1.00 88.81 210 LEU A C 1
ATOM 1712 O O . LEU A 1 210 ? -11.039 2.736 -15.514 1.00 88.81 210 LEU A O 1
ATOM 1716 N N . TYR A 1 211 ? -11.689 4.236 -13.974 1.00 88.75 211 TYR A N 1
ATOM 1717 C CA . TYR A 1 211 ? -10.864 5.315 -14.509 1.00 88.75 211 TYR A CA 1
ATOM 1718 C C . TYR A 1 211 ? -9.370 4.964 -14.503 1.00 88.75 211 TYR A C 1
ATOM 1720 O O . TYR A 1 211 ? -8.705 5.099 -15.529 1.00 88.75 211 TYR A O 1
ATOM 1728 N N . TYR A 1 212 ? -8.839 4.477 -13.376 1.00 81.44 212 TYR A N 1
ATOM 1729 C CA . TYR A 1 212 ? -7.426 4.096 -13.302 1.00 81.44 212 TYR A CA 1
ATOM 1730 C C . TYR A 1 212 ? -7.109 2.870 -14.160 1.00 81.44 212 TYR A C 1
ATOM 1732 O O . TYR A 1 212 ? -6.019 2.785 -14.712 1.00 81.44 212 TYR A O 1
ATOM 1740 N N . LYS A 1 213 ? -8.054 1.944 -14.345 1.00 81.81 213 LYS A N 1
ATOM 1741 C CA . LYS A 1 213 ? -7.905 0.827 -15.280 1.00 81.81 213 LYS A CA 1
ATOM 1742 C C . LYS A 1 213 ? -7.811 1.318 -16.725 1.00 81.81 213 LYS A C 1
ATOM 1744 O O . LYS A 1 213 ? -6.934 0.867 -17.452 1.00 81.81 213 LYS A O 1
ATOM 1749 N N . ASP A 1 214 ? -8.650 2.264 -17.130 1.00 79.69 214 ASP A N 1
ATOM 1750 C CA . ASP A 1 214 ? -8.571 2.863 -18.466 1.00 79.69 214 ASP A CA 1
ATOM 1751 C C . ASP A 1 214 ? -7.288 3.686 -18.643 1.00 79.69 214 ASP A C 1
ATOM 1753 O O . ASP A 1 214 ? -6.666 3.668 -19.705 1.00 79.69 214 ASP A O 1
ATOM 1757 N N . TYR A 1 215 ? -6.844 4.377 -17.592 1.00 75.62 215 TYR A N 1
ATOM 1758 C CA . TYR A 1 215 ? -5.549 5.054 -17.571 1.00 75.62 215 TYR A CA 1
ATOM 1759 C C . TYR A 1 215 ? -4.385 4.062 -17.748 1.00 75.62 215 TYR A C 1
ATOM 1761 O O . TYR A 1 215 ? -3.479 4.300 -18.549 1.00 75.62 215 TYR A O 1
ATOM 1769 N N . ASN A 1 216 ? -4.451 2.920 -17.060 1.00 63.88 216 ASN A N 1
ATOM 1770 C CA . ASN A 1 216 ? -3.483 1.828 -17.141 1.00 63.88 216 ASN A CA 1
ATOM 1771 C C . ASN A 1 216 ? -3.443 1.187 -18.533 1.00 63.88 216 ASN A C 1
ATOM 1773 O O . ASN A 1 216 ? -2.357 0.978 -19.061 1.00 63.88 216 ASN A O 1
ATOM 1777 N N . ASN A 1 217 ? -4.606 0.938 -19.146 1.00 61.97 217 ASN A N 1
ATOM 1778 C CA . ASN A 1 217 ? -4.731 0.368 -20.495 1.00 61.97 217 ASN A CA 1
ATOM 1779 C C . ASN A 1 217 ? -4.151 1.272 -21.597 1.00 61.97 217 ASN A C 1
ATOM 1781 O O . ASN A 1 217 ? -3.896 0.814 -22.706 1.00 61.97 217 ASN A O 1
ATOM 1785 N N . ASN A 1 218 ? -3.953 2.558 -21.306 1.00 62.72 218 ASN A N 1
ATOM 1786 C CA . ASN A 1 218 ? -3.300 3.503 -22.208 1.00 62.72 218 ASN A CA 1
ATOM 1787 C C . ASN A 1 218 ? -1.782 3.593 -21.978 1.00 62.72 218 ASN A C 1
ATOM 1789 O O . ASN A 1 218 ? -1.172 4.586 -22.373 1.00 62.72 218 ASN A O 1
ATOM 1793 N N . SER A 1 219 ? -1.182 2.600 -21.308 1.00 61.12 219 SER A N 1
ATOM 1794 C CA . SER A 1 219 ? 0.276 2.474 -21.128 1.00 61.12 219 SER A CA 1
ATOM 1795 C C . SER A 1 219 ? 0.902 3.666 -20.399 1.00 61.12 219 SER A C 1
ATOM 1797 O O . SER A 1 219 ? 2.082 3.973 -20.554 1.00 61.12 219 SER A O 1
ATOM 1799 N N . ARG A 1 220 ? 0.105 4.384 -19.599 1.00 66.75 220 ARG A N 1
ATOM 1800 C CA . ARG A 1 220 ? 0.556 5.598 -18.901 1.00 66.75 220 ARG A CA 1
ATOM 1801 C C . ARG A 1 220 ? 1.226 5.299 -17.568 1.00 66.75 220 ARG A C 1
ATOM 1803 O O . ARG A 1 220 ? 1.962 6.131 -17.047 1.00 66.75 220 ARG A O 1
ATOM 1810 N N . VAL A 1 221 ? 1.003 4.102 -17.026 1.00 70.00 221 VAL A N 1
ATOM 1811 C CA . VAL A 1 221 ? 1.716 3.628 -15.840 1.00 70.00 221 VAL A CA 1
ATOM 1812 C C . VAL A 1 221 ? 3.034 3.003 -16.253 1.00 70.00 221 VAL A C 1
ATOM 1814 O O . VAL A 1 221 ? 3.071 2.083 -17.067 1.00 70.00 221 VAL A O 1
ATOM 1817 N N . PHE A 1 222 ? 4.103 3.483 -15.620 1.00 69.25 222 PHE A N 1
ATOM 1818 C CA . PHE A 1 222 ? 5.488 3.116 -15.895 1.00 69.25 222 PHE A CA 1
ATOM 1819 C C . PHE A 1 222 ? 5.701 1.609 -16.121 1.00 69.25 222 PHE A C 1
ATOM 1821 O O . PHE A 1 222 ? 6.219 1.234 -17.163 1.00 69.25 222 PHE A O 1
ATOM 1828 N N . PHE A 1 223 ? 5.244 0.740 -15.210 1.00 71.75 223 PHE A N 1
ATOM 1829 C CA . PHE A 1 223 ? 5.453 -0.711 -15.333 1.00 71.75 223 PHE A CA 1
ATOM 1830 C C . PHE A 1 223 ? 4.698 -1.359 -16.499 1.00 71.75 223 PHE A C 1
ATOM 1832 O O . PHE A 1 223 ? 5.247 -2.241 -17.152 1.00 71.75 223 PHE A O 1
ATOM 1839 N N . ILE A 1 224 ? 3.462 -0.926 -16.769 1.00 76.81 224 ILE A N 1
ATOM 1840 C CA . ILE A 1 224 ? 2.659 -1.468 -17.876 1.00 76.81 224 ILE A CA 1
ATOM 1841 C C . ILE A 1 224 ? 3.278 -1.041 -19.203 1.00 76.81 224 ILE A C 1
ATOM 1843 O O . ILE A 1 224 ? 3.472 -1.871 -20.083 1.00 76.81 224 ILE A O 1
ATOM 1847 N N . ARG A 1 225 ? 3.695 0.227 -19.304 1.00 78.12 225 ARG A N 1
ATOM 1848 C CA . ARG A 1 225 ? 4.434 0.743 -20.460 1.00 78.12 225 ARG A CA 1
ATOM 1849 C C . ARG A 1 225 ? 5.675 -0.092 -20.753 1.00 78.12 225 ARG A C 1
ATOM 1851 O O . ARG A 1 225 ? 5.918 -0.453 -21.898 1.00 78.12 225 ARG A O 1
ATOM 1858 N N . SER A 1 226 ? 6.449 -0.406 -19.715 1.00 80.44 226 SER A N 1
ATOM 1859 C CA . SER A 1 226 ? 7.666 -1.203 -19.854 1.00 80.44 226 SER A CA 1
ATOM 1860 C C . SER A 1 226 ? 7.395 -2.633 -20.286 1.00 80.44 226 SER A C 1
ATOM 1862 O O . SER A 1 226 ? 8.132 -3.168 -21.109 1.00 80.44 226 SER A O 1
ATOM 1864 N N . GLN A 1 227 ? 6.333 -3.237 -19.755 1.00 84.81 227 GLN A N 1
ATOM 1865 C CA . GLN A 1 227 ? 5.904 -4.566 -20.162 1.00 84.81 227 GLN A CA 1
ATOM 1866 C C . GLN A 1 227 ? 5.471 -4.578 -21.631 1.00 84.81 227 GLN A C 1
ATOM 1868 O O . GLN A 1 227 ? 5.962 -5.408 -22.385 1.00 84.81 227 GLN A O 1
ATOM 1873 N N . GLU A 1 228 ? 4.616 -3.646 -22.054 1.00 85.56 228 GLU A N 1
ATOM 1874 C CA . GLU A 1 228 ? 4.161 -3.558 -23.447 1.00 85.56 228 GLU A CA 1
ATOM 1875 C C . GLU A 1 228 ? 5.320 -3.300 -24.414 1.00 85.56 228 GLU A C 1
ATOM 1877 O O . GLU A 1 228 ? 5.399 -3.910 -25.475 1.00 85.56 228 GLU A O 1
ATOM 1882 N N . ALA A 1 229 ? 6.257 -2.429 -24.037 1.00 86.44 229 ALA A N 1
ATOM 1883 C CA . ALA A 1 229 ? 7.472 -2.173 -24.800 1.00 86.44 229 ALA A CA 1
ATOM 1884 C C . ALA A 1 229 ? 8.316 -3.447 -24.991 1.00 86.44 229 ALA A C 1
ATOM 1886 O O . ALA A 1 229 ? 8.745 -3.746 -26.105 1.00 86.44 229 ALA A O 1
ATOM 1887 N N . ALA A 1 230 ? 8.530 -4.210 -23.916 1.00 88.44 230 ALA A N 1
ATOM 1888 C CA . ALA A 1 230 ? 9.226 -5.492 -23.967 1.00 88.44 230 ALA A CA 1
ATOM 1889 C C . ALA A 1 230 ? 8.457 -6.537 -24.796 1.00 88.44 230 ALA A C 1
ATOM 1891 O O . ALA A 1 230 ? 9.068 -7.296 -25.546 1.00 88.44 230 ALA A O 1
ATOM 1892 N N . GLU A 1 231 ? 7.128 -6.556 -24.690 1.00 90.31 231 GLU A N 1
ATOM 1893 C CA . GLU A 1 231 ? 6.253 -7.470 -25.423 1.00 90.31 231 GLU A CA 1
ATOM 1894 C C . GLU A 1 231 ? 6.275 -7.189 -26.927 1.00 90.31 231 GLU A C 1
ATOM 1896 O O . GLU A 1 231 ? 6.425 -8.127 -27.701 1.00 90.31 231 GLU A O 1
ATOM 1901 N N . VAL A 1 232 ? 6.244 -5.920 -27.352 1.00 89.81 232 VAL A N 1
ATOM 1902 C CA . VAL A 1 232 ? 6.410 -5.542 -28.767 1.00 89.81 232 VAL A CA 1
ATOM 1903 C C . VAL A 1 232 ? 7.740 -6.051 -29.310 1.00 89.81 232 VAL A C 1
ATOM 1905 O O . VAL A 1 232 ? 7.775 -6.661 -30.379 1.00 89.81 232 VAL A O 1
ATOM 1908 N N . VAL A 1 233 ? 8.836 -5.842 -28.573 1.00 90.44 233 VAL A N 1
ATOM 1909 C CA . VAL A 1 233 ? 10.154 -6.325 -28.999 1.00 90.44 233 VAL A CA 1
ATOM 1910 C C . VAL A 1 233 ? 10.157 -7.841 -29.092 1.00 90.44 233 VAL A C 1
ATOM 1912 O O . VAL A 1 233 ? 10.584 -8.369 -30.112 1.00 90.44 233 VAL A O 1
ATOM 1915 N N . TYR A 1 234 ? 9.647 -8.551 -28.086 1.00 91.81 234 TYR A N 1
ATOM 1916 C CA . TYR A 1 234 ? 9.553 -10.010 -28.097 1.00 91.81 234 TYR A CA 1
ATOM 1917 C C . TYR A 1 234 ? 8.723 -10.539 -29.276 1.00 91.81 234 TYR A C 1
ATOM 1919 O O . TYR A 1 234 ? 9.181 -11.426 -30.005 1.00 91.81 234 TYR A O 1
ATOM 1927 N N . ASP A 1 235 ? 7.535 -9.975 -29.490 1.00 92.50 235 ASP A N 1
ATOM 1928 C CA . ASP A 1 235 ? 6.592 -10.404 -30.518 1.00 92.50 235 ASP A CA 1
ATOM 1929 C C . ASP A 1 235 ? 7.164 -10.218 -31.927 1.00 92.50 235 ASP A C 1
ATOM 1931 O O . ASP A 1 235 ? 7.030 -11.093 -32.786 1.00 92.50 235 ASP A O 1
ATOM 1935 N N . ASP A 1 236 ? 7.857 -9.104 -32.153 1.00 90.44 236 ASP A N 1
ATOM 1936 C CA . ASP A 1 236 ? 8.461 -8.780 -33.439 1.00 90.44 236 ASP A CA 1
ATOM 1937 C C . ASP A 1 236 ? 9.887 -9.322 -33.626 1.00 90.44 236 ASP A C 1
ATOM 1939 O O . ASP A 1 236 ? 10.445 -9.165 -34.713 1.00 90.44 236 ASP A O 1
ATOM 1943 N N . THR A 1 237 ? 10.468 -9.978 -32.616 1.00 89.88 237 THR A N 1
ATOM 1944 C CA . THR A 1 237 ? 11.795 -10.612 -32.701 1.00 89.88 237 THR A CA 1
ATOM 1945 C C . THR A 1 237 ? 11.703 -12.114 -32.447 1.00 89.88 237 THR A C 1
ATOM 1947 O O . THR A 1 237 ? 11.526 -12.891 -33.383 1.00 89.88 237 THR A O 1
ATOM 1950 N N . VAL A 1 238 ? 11.790 -12.535 -31.188 1.00 90.31 238 VAL A N 1
ATOM 1951 C CA . VAL A 1 238 ? 11.891 -13.933 -30.763 1.00 90.31 238 VAL A CA 1
ATOM 1952 C C . VAL A 1 238 ? 10.660 -14.731 -31.180 1.00 90.31 238 VAL A C 1
ATOM 1954 O O . VAL A 1 238 ? 10.799 -15.823 -31.721 1.00 90.31 238 VAL A O 1
ATOM 1957 N N . LYS A 1 239 ? 9.450 -14.193 -31.005 1.00 90.94 239 LYS A N 1
ATOM 1958 C CA . LYS A 1 239 ? 8.216 -14.906 -31.369 1.00 90.94 239 LYS A CA 1
ATOM 1959 C C . LYS A 1 239 ? 8.041 -15.044 -32.879 1.00 90.94 239 LYS A C 1
ATOM 1961 O O . LYS A 1 239 ? 7.544 -16.067 -33.340 1.00 90.94 239 LYS A O 1
ATOM 1966 N N . ARG A 1 240 ? 8.426 -14.020 -33.651 1.00 89.69 240 ARG A N 1
ATOM 1967 C CA . ARG A 1 240 ? 8.288 -14.022 -35.116 1.00 89.69 240 ARG A CA 1
ATOM 1968 C C . ARG A 1 240 ? 9.367 -14.856 -35.805 1.00 89.69 240 ARG A C 1
ATOM 1970 O O . ARG A 1 240 ? 9.045 -15.573 -36.746 1.00 89.69 240 ARG A O 1
ATOM 1977 N N . TYR A 1 241 ? 10.620 -14.741 -35.373 1.00 87.38 241 TYR A N 1
ATOM 1978 C CA . TYR A 1 241 ? 11.768 -15.330 -36.070 1.00 87.38 241 TYR A CA 1
ATOM 1979 C C . TYR A 1 241 ? 12.365 -16.552 -35.358 1.00 87.38 241 TYR A C 1
ATOM 1981 O O . TYR A 1 241 ? 13.157 -17.271 -35.964 1.00 87.38 241 TYR A O 1
ATOM 1989 N N . GLY A 1 242 ? 11.990 -16.830 -34.106 1.00 86.81 242 GLY A N 1
ATOM 1990 C CA . GLY A 1 242 ? 12.532 -17.955 -33.342 1.00 86.81 242 GLY A CA 1
ATOM 1991 C C . GLY A 1 242 ? 14.056 -17.883 -33.238 1.00 86.81 242 GLY A C 1
ATOM 1992 O O . GLY A 1 242 ? 14.620 -16.824 -32.976 1.00 86.81 242 GLY A O 1
ATOM 1993 N N . GLU A 1 243 ? 14.736 -19.002 -33.498 1.00 85.31 243 GLU A N 1
ATOM 1994 C CA . GLU A 1 243 ? 16.206 -19.065 -33.513 1.00 85.31 243 GLU A CA 1
ATOM 1995 C C . GLU A 1 243 ? 16.844 -18.241 -34.650 1.00 85.31 243 GLU A C 1
ATOM 1997 O O . GLU A 1 243 ? 17.979 -17.770 -34.513 1.00 85.31 243 GLU A O 1
ATOM 2002 N N . ASN A 1 244 ? 16.108 -18.001 -35.743 1.00 86.62 244 ASN A N 1
ATOM 2003 C CA . ASN A 1 244 ? 16.608 -17.272 -36.915 1.00 86.62 244 ASN A CA 1
ATOM 2004 C C . ASN A 1 244 ? 16.787 -15.775 -36.635 1.00 86.62 244 ASN A C 1
ATOM 2006 O O . ASN A 1 244 ? 17.367 -15.066 -37.449 1.00 86.62 244 ASN A O 1
ATOM 2010 N N . ILE A 1 245 ? 16.337 -15.274 -35.476 1.00 86.44 245 ILE A N 1
ATOM 2011 C CA . ILE A 1 245 ? 16.594 -13.891 -35.049 1.00 86.44 245 ILE A CA 1
ATOM 2012 C C . ILE A 1 245 ? 18.093 -13.568 -34.988 1.00 86.44 245 ILE A C 1
ATOM 2014 O O . ILE A 1 245 ? 18.485 -12.415 -35.117 1.00 86.44 245 ILE A O 1
ATOM 2018 N N . THR A 1 246 ? 18.934 -14.589 -34.810 1.00 84.06 246 THR A N 1
ATOM 2019 C CA . THR A 1 246 ? 20.392 -14.438 -34.747 1.00 84.06 246 THR A CA 1
ATOM 2020 C C . THR A 1 246 ? 21.021 -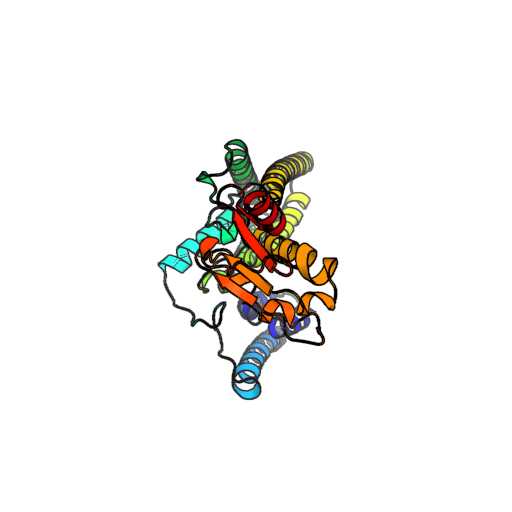14.023 -36.077 1.00 84.06 246 THR A C 1
ATOM 2022 O O . THR A 1 246 ? 22.130 -13.492 -36.070 1.00 84.06 246 THR A O 1
ATOM 2025 N N . ASP A 1 247 ? 20.298 -14.187 -37.187 1.00 85.88 247 ASP A N 1
ATOM 2026 C CA . ASP A 1 247 ? 20.712 -13.719 -38.511 1.00 85.88 247 ASP A CA 1
ATOM 2027 C C . ASP A 1 247 ? 20.323 -12.246 -38.757 1.00 85.88 247 ASP A C 1
ATOM 2029 O O . ASP A 1 247 ? 20.751 -11.649 -39.743 1.00 85.88 247 ASP A O 1
ATOM 2033 N N . TYR A 1 248 ? 19.539 -11.638 -37.855 1.00 86.62 248 TYR A N 1
ATOM 2034 C CA . TYR A 1 248 ? 19.099 -10.245 -37.942 1.00 86.62 248 TYR A CA 1
ATOM 2035 C C . TYR A 1 248 ? 19.902 -9.331 -37.009 1.00 86.62 248 TYR A C 1
ATOM 2037 O O . TYR A 1 248 ? 20.260 -9.692 -35.883 1.00 86.62 248 TYR A O 1
ATOM 2045 N N . LYS A 1 249 ? 20.125 -8.096 -37.468 1.00 87.50 249 LYS A N 1
ATOM 2046 C CA . LYS A 1 249 ? 20.642 -6.987 -36.662 1.00 87.50 249 LYS A CA 1
ATOM 2047 C C . LYS A 1 249 ? 19.482 -6.196 -36.069 1.00 87.50 249 LYS A C 1
ATOM 2049 O O . LYS A 1 249 ? 18.649 -5.663 -36.803 1.00 87.50 249 LYS A O 1
ATOM 2054 N N . ILE A 1 250 ? 19.424 -6.112 -34.743 1.00 88.12 250 ILE A N 1
ATOM 2055 C CA . ILE A 1 250 ? 18.408 -5.331 -34.036 1.00 88.12 250 ILE A CA 1
ATOM 2056 C C . ILE A 1 250 ? 18.968 -3.945 -33.736 1.00 88.12 250 ILE A C 1
ATOM 2058 O O . ILE A 1 250 ? 19.989 -3.807 -33.064 1.00 88.12 250 ILE A O 1
ATOM 2062 N N . TYR A 1 251 ? 18.265 -2.921 -34.202 1.00 88.25 251 TYR A N 1
ATOM 2063 C CA . TYR A 1 251 ? 18.572 -1.524 -33.948 1.00 88.25 251 TYR A CA 1
ATOM 2064 C C . TYR A 1 251 ? 17.475 -0.899 -33.093 1.00 88.25 251 TYR A C 1
ATOM 2066 O O . TYR A 1 251 ? 16.285 -0.995 -33.400 1.00 88.25 251 TYR A O 1
ATOM 2074 N N . VAL A 1 252 ? 17.878 -0.231 -32.020 1.00 87.06 252 VAL A N 1
ATOM 2075 C CA . VAL A 1 252 ? 16.974 0.515 -31.150 1.00 87.06 252 VAL A CA 1
ATOM 2076 C C . VAL A 1 252 ? 17.399 1.968 -31.122 1.00 87.06 252 VAL A C 1
ATOM 2078 O O . VAL A 1 252 ? 18.516 2.287 -30.719 1.00 87.06 252 VAL A O 1
ATOM 2081 N N . ILE A 1 253 ? 16.493 2.856 -31.523 1.00 86.69 253 ILE A N 1
ATOM 2082 C CA . ILE A 1 253 ? 16.731 4.294 -31.411 1.00 86.69 253 ILE A CA 1
ATOM 2083 C C . ILE A 1 253 ? 16.750 4.660 -29.929 1.00 86.69 253 ILE A C 1
ATOM 2085 O O . ILE A 1 253 ? 15.807 4.340 -29.195 1.00 86.69 253 ILE A O 1
ATOM 2089 N N . LYS A 1 254 ? 17.832 5.304 -29.485 1.00 83.69 254 LYS A N 1
ATOM 2090 C CA . LYS A 1 254 ? 18.036 5.662 -28.084 1.00 83.69 254 LYS A CA 1
ATOM 2091 C C . LYS A 1 254 ? 16.908 6.554 -27.594 1.00 83.69 254 LYS A C 1
ATOM 2093 O O . LYS A 1 254 ? 16.592 7.591 -28.170 1.00 83.69 254 LYS A O 1
ATOM 2098 N N . ASN A 1 255 ? 16.324 6.142 -26.480 1.00 83.25 255 ASN A N 1
ATOM 2099 C CA . ASN A 1 255 ? 15.385 6.935 -25.714 1.00 83.25 255 ASN A CA 1
ATOM 2100 C C . ASN A 1 255 ? 15.536 6.532 -24.245 1.00 83.25 255 ASN A C 1
ATOM 2102 O O . ASN A 1 255 ? 15.531 5.340 -23.926 1.00 83.25 255 ASN A O 1
ATOM 2106 N N . SER A 1 256 ? 15.664 7.517 -23.357 1.00 76.69 256 SER A N 1
ATOM 2107 C CA . SER A 1 256 ? 15.875 7.295 -21.923 1.00 76.69 256 SER A CA 1
ATOM 2108 C C . SER A 1 256 ? 14.744 6.497 -21.266 1.00 76.69 256 SER A C 1
ATOM 2110 O O . SER A 1 256 ? 14.994 5.747 -20.324 1.00 76.69 256 SER A O 1
ATOM 2112 N N . ASP A 1 257 ? 13.516 6.592 -21.785 1.00 70.88 257 ASP A N 1
ATOM 2113 C CA . ASP A 1 257 ? 12.369 5.822 -21.300 1.00 70.88 257 ASP A CA 1
ATOM 2114 C C . ASP A 1 257 ? 12.408 4.344 -21.724 1.00 70.88 257 ASP A C 1
ATOM 2116 O O . ASP A 1 257 ? 11.761 3.517 -21.075 1.00 70.88 257 ASP A O 1
ATOM 2120 N N . PHE A 1 258 ? 13.151 4.007 -22.786 1.00 76.00 258 PHE A N 1
ATOM 2121 C CA . PHE A 1 258 ? 13.147 2.681 -23.412 1.00 76.00 258 PHE A CA 1
ATOM 2122 C C . PHE A 1 258 ? 14.425 1.869 -23.175 1.00 76.00 258 PHE A C 1
ATOM 2124 O O . PHE A 1 258 ? 14.365 0.649 -23.040 1.00 76.00 258 PHE A O 1
ATOM 2131 N N . GLU A 1 259 ? 15.582 2.524 -23.082 1.00 79.25 259 GLU A N 1
ATOM 2132 C CA . GLU A 1 259 ? 16.891 1.863 -23.031 1.00 79.25 259 GLU A CA 1
ATOM 2133 C C . GLU A 1 259 ? 17.009 0.850 -21.880 1.00 79.25 259 GLU A C 1
ATOM 2135 O O . GLU A 1 259 ? 17.382 -0.308 -22.082 1.00 79.25 259 GLU A O 1
ATOM 2140 N N . TRP A 1 260 ? 16.590 1.247 -20.678 1.00 80.81 260 TRP A N 1
ATOM 2141 C CA . TRP A 1 260 ? 16.663 0.402 -19.486 1.00 80.81 260 TRP A CA 1
ATOM 2142 C C . TRP A 1 260 ? 15.753 -0.836 -19.545 1.00 80.81 260 TRP A C 1
ATOM 2144 O O . TRP A 1 260 ? 15.979 -1.775 -18.787 1.00 80.81 260 TRP A O 1
ATOM 2154 N N . ILE A 1 261 ? 14.727 -0.852 -20.408 1.00 82.94 261 ILE A N 1
ATOM 2155 C CA . ILE A 1 261 ? 13.758 -1.958 -20.497 1.00 82.94 261 ILE A CA 1
ATOM 2156 C C . ILE A 1 261 ? 14.422 -3.197 -21.097 1.00 82.94 261 ILE A C 1
ATOM 2158 O O . ILE A 1 261 ? 14.189 -4.313 -20.635 1.00 82.94 261 ILE A O 1
ATOM 2162 N N . LEU A 1 262 ? 15.254 -3.000 -22.120 1.00 82.94 262 LEU A N 1
ATOM 2163 C CA . LEU A 1 262 ? 15.905 -4.095 -22.836 1.00 82.94 262 LEU A CA 1
ATOM 2164 C C . LEU A 1 262 ? 17.280 -4.435 -22.251 1.00 82.94 262 LEU A C 1
ATOM 2166 O O . LEU A 1 262 ? 17.728 -5.573 -22.352 1.00 82.94 262 LEU A O 1
ATOM 2170 N N . LEU A 1 263 ? 17.971 -3.478 -21.621 1.00 84.69 263 LEU A N 1
ATOM 2171 C CA . LEU A 1 263 ? 19.342 -3.702 -21.133 1.00 84.69 263 LEU A CA 1
ATOM 2172 C C . LEU A 1 263 ? 20.249 -4.293 -22.242 1.00 84.69 263 LEU A C 1
ATOM 2174 O O . LEU A 1 263 ? 21.069 -5.190 -21.999 1.00 84.69 263 LEU A O 1
ATOM 2178 N N . GLY A 1 264 ? 20.045 -3.821 -23.477 1.00 84.50 264 GLY A N 1
ATOM 2179 C CA . GLY A 1 264 ? 20.710 -4.295 -24.687 1.00 84.50 264 GLY A CA 1
ATOM 2180 C C . GLY A 1 264 ? 20.495 -5.783 -24.980 1.00 84.50 264 GLY A C 1
ATOM 2181 O O . GLY A 1 264 ? 19.379 -6.299 -24.968 1.00 84.50 264 GLY A O 1
ATOM 2182 N N . GLU A 1 265 ? 21.597 -6.498 -25.215 1.00 83.06 265 GLU A N 1
ATOM 2183 C CA . GLU A 1 265 ? 21.596 -7.946 -25.479 1.00 83.06 265 GLU A CA 1
ATOM 2184 C C . GLU A 1 265 ? 21.054 -8.780 -24.305 1.00 83.06 265 GLU A C 1
ATOM 2186 O O . GLU A 1 265 ? 20.679 -9.941 -24.482 1.00 83.06 265 GLU A O 1
ATOM 2191 N N . THR A 1 266 ? 21.027 -8.222 -23.089 1.00 86.44 266 THR A N 1
ATOM 2192 C CA . THR A 1 266 ? 20.629 -8.955 -21.879 1.00 86.44 266 THR A CA 1
ATOM 2193 C C . THR A 1 266 ? 19.180 -9.419 -21.949 1.00 86.44 266 THR A C 1
ATOM 2195 O O . THR A 1 266 ? 18.897 -10.528 -21.498 1.00 86.44 266 THR A O 1
ATOM 2198 N N . PHE A 1 267 ? 18.297 -8.643 -22.588 1.00 87.81 267 PHE A N 1
ATOM 2199 C CA . PHE A 1 267 ? 16.914 -9.043 -22.851 1.00 87.81 267 PHE A CA 1
ATOM 2200 C C . PHE A 1 267 ? 16.808 -10.414 -23.526 1.00 87.81 267 PHE A C 1
ATOM 2202 O O . PHE A 1 267 ? 15.927 -11.202 -23.194 1.00 87.81 267 PHE A O 1
ATOM 2209 N N . PHE A 1 268 ? 17.721 -10.728 -24.448 1.00 88.69 268 PHE A N 1
ATOM 2210 C CA . PHE A 1 268 ? 17.648 -11.948 -25.251 1.00 88.69 268 PHE A CA 1
ATOM 2211 C C . PHE A 1 268 ? 18.237 -13.177 -24.556 1.00 88.69 268 PHE A C 1
ATOM 2213 O O . PHE A 1 268 ? 17.936 -14.306 -24.944 1.00 88.69 268 PHE A O 1
ATOM 2220 N N . LYS A 1 269 ? 19.045 -12.986 -23.503 1.00 86.75 269 LYS A N 1
ATOM 2221 C CA . LYS A 1 269 ? 19.716 -14.091 -22.796 1.00 86.75 269 LYS A CA 1
ATOM 2222 C C . LYS A 1 269 ? 18.737 -15.074 -22.154 1.00 86.75 269 LYS A C 1
ATOM 2224 O O . LYS A 1 269 ? 19.061 -16.248 -22.040 1.00 86.75 269 LYS A O 1
ATOM 2229 N N . GLN A 1 270 ? 17.551 -14.611 -21.764 1.00 86.94 270 GLN A N 1
ATOM 2230 C CA . GLN A 1 270 ? 16.525 -15.450 -21.135 1.00 86.94 270 GLN A CA 1
ATOM 2231 C C . GLN A 1 270 ? 15.872 -16.463 -22.090 1.00 86.94 270 GLN A C 1
ATOM 2233 O O . GLN A 1 270 ? 15.192 -17.370 -21.626 1.00 86.94 270 GLN A O 1
ATOM 2238 N N . PHE A 1 271 ? 16.057 -16.311 -23.407 1.00 86.56 271 PHE A N 1
ATOM 2239 C CA . PHE A 1 271 ? 15.441 -17.174 -24.422 1.00 86.56 271 PHE A CA 1
ATOM 2240 C C . PHE A 1 271 ? 16.380 -18.273 -24.947 1.00 86.56 271 PHE A C 1
ATOM 2242 O O . PHE A 1 271 ? 16.049 -18.918 -25.935 1.00 86.56 271 PHE A O 1
ATOM 2249 N N . GLU A 1 272 ? 17.549 -18.463 -24.320 1.00 83.06 272 GLU A N 1
ATOM 2250 C CA . GLU A 1 272 ? 18.494 -19.560 -24.606 1.00 83.06 272 GLU A CA 1
ATOM 2251 C C . GLU A 1 272 ? 18.840 -19.743 -26.100 1.00 83.06 272 GLU A C 1
ATOM 2253 O O . GLU A 1 272 ? 19.009 -20.854 -26.603 1.00 83.06 272 GLU A O 1
ATOM 2258 N N . LEU A 1 273 ? 18.966 -18.635 -26.834 1.00 83.12 273 LEU A N 1
ATOM 2259 C CA . LEU A 1 273 ? 19.281 -18.661 -28.262 1.00 83.12 273 LEU A CA 1
ATOM 2260 C C . LEU A 1 273 ? 20.684 -19.246 -28.516 1.00 83.12 273 LEU A C 1
ATOM 2262 O O . LEU A 1 273 ? 21.645 -18.928 -27.815 1.00 83.12 273 LEU A O 1
ATOM 2266 N N . LYS A 1 274 ? 20.822 -20.055 -29.577 1.00 78.69 274 LYS A N 1
ATOM 2267 C CA . LYS A 1 274 ? 22.078 -20.748 -29.946 1.00 78.69 274 LYS A CA 1
ATOM 2268 C C . LYS A 1 274 ? 23.256 -19.811 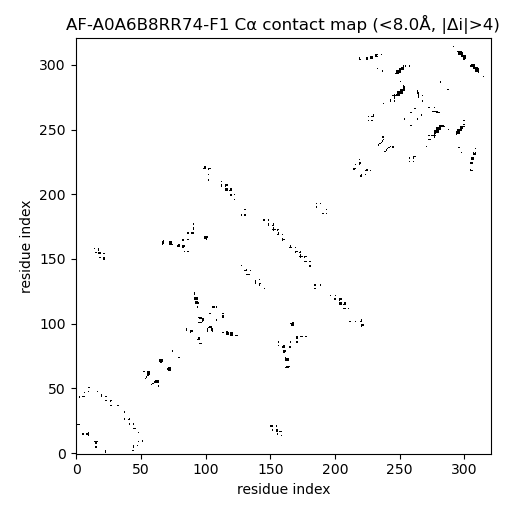-30.233 1.00 78.69 274 LYS A C 1
ATOM 2270 O O . LYS A 1 274 ? 24.409 -20.208 -30.079 1.00 78.69 274 LYS A O 1
ATOM 2275 N N . LYS A 1 275 ? 22.981 -18.588 -30.691 1.00 81.44 275 LYS A N 1
ATOM 2276 C CA . LYS A 1 275 ? 23.976 -17.543 -30.969 1.00 81.44 275 LYS A CA 1
ATOM 2277 C C . LYS A 1 275 ? 23.544 -16.232 -30.320 1.00 81.44 275 LYS A C 1
ATOM 2279 O O . LYS A 1 275 ? 22.361 -16.013 -30.063 1.00 81.44 275 LYS A O 1
ATOM 2284 N N . LYS A 1 276 ? 24.514 -15.348 -30.075 1.00 82.12 276 LYS A N 1
ATOM 2285 C CA . LYS A 1 276 ? 24.234 -13.995 -29.586 1.00 82.12 276 LYS A CA 1
ATOM 2286 C C . LYS A 1 276 ? 23.500 -13.192 -30.654 1.00 82.12 276 LYS A C 1
ATOM 2288 O O . LYS A 1 276 ? 23.896 -13.200 -31.816 1.00 82.12 276 LYS A O 1
ATOM 2293 N N . VAL A 1 277 ? 22.459 -12.490 -30.228 1.00 84.94 277 VAL A N 1
ATOM 2294 C CA . VAL A 1 277 ? 21.737 -11.528 -31.059 1.00 84.94 277 VAL A CA 1
ATOM 2295 C C . VAL A 1 277 ? 22.569 -10.258 -31.156 1.00 84.94 277 VAL A C 1
ATOM 2297 O O . VAL A 1 277 ? 23.051 -9.763 -30.139 1.00 84.94 277 VAL A O 1
ATOM 2300 N N . THR A 1 278 ? 22.730 -9.733 -32.367 1.00 84.44 278 THR A N 1
ATOM 2301 C CA . THR A 1 278 ? 23.397 -8.444 -32.563 1.00 84.44 278 THR A CA 1
ATOM 2302 C C . THR A 1 278 ? 22.412 -7.320 -32.253 1.00 84.44 278 THR A C 1
ATOM 2304 O O . THR A 1 278 ? 21.374 -7.193 -32.904 1.00 84.44 278 THR A O 1
ATOM 2307 N N . PHE A 1 279 ? 22.711 -6.536 -31.217 1.00 86.06 279 PHE A N 1
ATOM 2308 C CA . PHE A 1 279 ? 21.832 -5.486 -30.712 1.00 86.06 279 PHE A CA 1
ATOM 2309 C C . PHE A 1 279 ? 22.594 -4.167 -30.597 1.00 86.06 279 PHE A C 1
ATOM 2311 O O . PHE A 1 279 ? 23.576 -4.085 -29.863 1.00 86.06 279 PHE A O 1
ATOM 2318 N N . ASN A 1 280 ? 22.109 -3.125 -31.270 1.00 87.38 280 ASN A N 1
ATOM 2319 C CA . ASN A 1 280 ? 22.764 -1.822 -31.321 1.00 87.38 280 ASN A CA 1
ATOM 2320 C C . ASN A 1 280 ? 21.801 -0.695 -30.941 1.00 87.38 280 ASN A C 1
ATOM 2322 O O . ASN A 1 280 ? 20.717 -0.564 -31.511 1.00 87.38 280 ASN A O 1
ATOM 2326 N N . TYR A 1 281 ? 22.235 0.159 -30.014 1.00 86.12 281 TYR A N 1
ATOM 2327 C CA . TYR A 1 281 ? 21.574 1.431 -29.743 1.00 86.12 281 TYR A CA 1
ATOM 2328 C C . TYR A 1 281 ? 22.099 2.509 -30.687 1.00 86.12 281 TYR A C 1
ATOM 2330 O O . TYR A 1 281 ? 23.310 2.701 -30.794 1.00 86.12 281 TYR A O 1
ATOM 2338 N N . VAL A 1 282 ? 21.191 3.236 -31.330 1.00 85.81 282 VAL A N 1
ATOM 2339 C CA . VAL A 1 282 ? 21.517 4.229 -32.360 1.00 85.81 282 VAL A CA 1
ATOM 2340 C C . VAL A 1 282 ? 20.875 5.570 -32.020 1.00 85.81 282 VAL 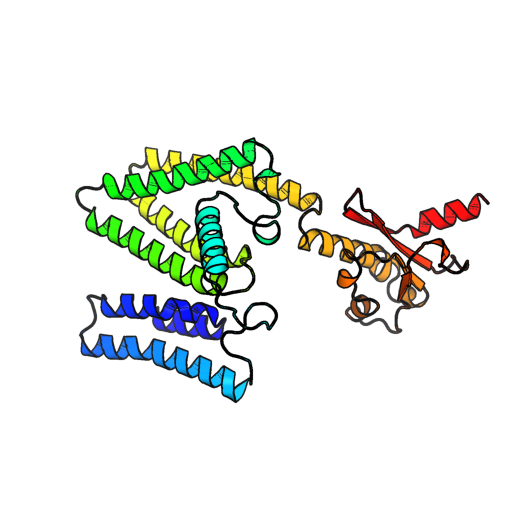A C 1
ATOM 2342 O O . VAL A 1 282 ? 19.765 5.596 -31.497 1.00 85.81 282 VAL A O 1
ATOM 2345 N N . ASP A 1 283 ? 21.557 6.682 -32.292 1.00 81.62 283 ASP A N 1
ATOM 2346 C CA . ASP A 1 283 ? 21.021 8.018 -32.014 1.00 81.62 283 ASP A CA 1
ATOM 2347 C C . ASP A 1 283 ? 19.966 8.428 -33.054 1.00 81.62 283 ASP A C 1
ATOM 2349 O O . ASP A 1 283 ? 18.896 8.906 -32.679 1.00 81.62 283 ASP A O 1
ATOM 2353 N N . ASN A 1 284 ? 20.206 8.170 -34.346 1.00 77.75 284 ASN A N 1
ATOM 2354 C CA . ASN A 1 284 ? 19.258 8.471 -35.419 1.00 77.75 284 ASN A CA 1
ATOM 2355 C C . ASN A 1 284 ? 19.084 7.318 -36.417 1.00 77.75 284 ASN A C 1
ATOM 2357 O O . ASN A 1 284 ? 19.963 6.490 -36.617 1.00 77.75 284 ASN A O 1
ATOM 2361 N N . ILE A 1 285 ? 17.954 7.314 -37.135 1.00 75.94 285 ILE A N 1
ATOM 2362 C CA . ILE A 1 285 ? 17.681 6.334 -38.210 1.00 75.94 285 ILE A CA 1
ATOM 2363 C C . ILE A 1 285 ? 18.760 6.379 -39.308 1.00 75.94 285 ILE A C 1
ATOM 2365 O O . ILE A 1 285 ? 19.033 5.366 -39.939 1.00 75.94 285 ILE A O 1
ATOM 2369 N N . GLN A 1 286 ? 19.379 7.543 -39.525 1.00 71.69 286 GLN A N 1
ATOM 2370 C CA . GLN A 1 286 ? 20.394 7.762 -40.563 1.00 71.69 286 GLN A CA 1
ATOM 2371 C C . GLN A 1 286 ? 21.726 7.056 -40.283 1.00 71.69 286 GLN A C 1
ATOM 2373 O O . GLN A 1 286 ? 22.497 6.851 -41.214 1.00 71.69 286 GLN A O 1
ATOM 2378 N N . ASP A 1 287 ? 21.985 6.664 -39.034 1.00 68.12 287 ASP A N 1
ATOM 2379 C CA . ASP A 1 287 ? 23.228 5.987 -38.648 1.00 68.12 287 ASP A CA 1
ATOM 2380 C C . ASP A 1 287 ? 23.134 4.457 -38.848 1.00 68.12 287 ASP A C 1
ATOM 2382 O O . ASP A 1 287 ? 24.045 3.709 -38.488 1.00 68.12 287 ASP A O 1
ATOM 2386 N N . ILE A 1 288 ? 22.015 3.969 -39.396 1.00 73.69 288 ILE A N 1
ATOM 2387 C CA . ILE A 1 288 ? 21.806 2.560 -39.730 1.00 73.69 288 ILE A CA 1
ATOM 2388 C C . ILE A 1 288 ? 22.397 2.318 -41.125 1.00 73.69 288 ILE A C 1
ATOM 2390 O O . ILE A 1 288 ? 21.948 2.906 -42.104 1.00 73.69 288 ILE A O 1
ATOM 2394 N N . GLU A 1 289 ? 23.419 1.462 -41.216 1.00 61.69 289 GLU A N 1
ATOM 2395 C CA . GLU A 1 289 ? 24.044 1.082 -42.491 1.00 61.69 289 GLU A CA 1
ATOM 2396 C C . GLU A 1 289 ? 22.994 0.537 -43.481 1.00 61.69 289 GLU A C 1
ATOM 2398 O O . GLU A 1 289 ? 22.150 -0.273 -43.098 1.00 61.69 289 GLU A O 1
ATOM 2403 N N . ASN A 1 290 ? 23.086 0.937 -44.758 1.00 54.56 290 ASN A N 1
ATOM 2404 C CA . ASN A 1 290 ? 22.130 0.672 -45.855 1.00 54.56 290 ASN A CA 1
ATOM 2405 C C . ASN A 1 290 ? 21.808 -0.819 -46.158 1.00 54.56 290 ASN A C 1
ATOM 2407 O O . ASN A 1 290 ? 21.151 -1.110 -47.154 1.00 54.56 290 ASN A O 1
ATOM 2411 N N . SER A 1 291 ? 22.266 -1.796 -45.366 1.00 53.38 291 SER A N 1
ATOM 2412 C CA . SER A 1 291 ? 21.891 -3.207 -45.534 1.00 53.38 291 SER A CA 1
ATOM 2413 C C . SER A 1 291 ? 20.594 -3.518 -44.771 1.00 53.38 291 SER A C 1
ATOM 2415 O O . SER A 1 291 ? 20.621 -4.042 -43.654 1.00 53.38 291 SER A O 1
ATOM 2417 N N . THR A 1 292 ? 19.448 -3.183 -45.362 1.00 58.94 292 THR A N 1
ATOM 2418 C CA . THR A 1 292 ? 18.118 -3.313 -44.739 1.00 58.94 292 THR A CA 1
ATOM 2419 C C . THR A 1 292 ? 17.496 -4.716 -44.828 1.00 58.94 292 THR A C 1
ATOM 2421 O O . THR A 1 292 ? 16.484 -4.969 -44.174 1.00 58.94 292 THR A O 1
ATOM 2424 N N . GLU A 1 293 ? 18.110 -5.667 -45.548 1.00 60.97 293 GLU A N 1
ATOM 2425 C CA . GLU A 1 293 ? 17.549 -7.018 -45.766 1.00 60.97 293 GLU A CA 1
ATOM 2426 C C . GLU A 1 293 ? 17.431 -7.873 -44.489 1.00 60.97 293 GLU A C 1
ATOM 2428 O O . GLU A 1 293 ? 16.547 -8.724 -44.396 1.00 60.97 293 GLU A O 1
ATOM 2433 N N . HIS A 1 294 ? 18.248 -7.602 -43.466 1.00 75.19 294 HIS A N 1
ATOM 2434 C CA . HIS A 1 294 ? 18.219 -8.308 -42.178 1.00 75.19 294 HIS A CA 1
ATOM 2435 C C . HIS A 1 294 ? 18.292 -7.345 -40.985 1.00 75.19 294 HIS A C 1
ATOM 2437 O O . HIS A 1 294 ? 18.998 -7.598 -40.009 1.00 75.19 294 HIS A O 1
ATOM 2443 N N . ALA A 1 295 ? 17.566 -6.225 -41.051 1.00 83.44 295 ALA A N 1
ATOM 2444 C CA . ALA A 1 295 ? 17.502 -5.242 -39.970 1.00 83.44 295 ALA A CA 1
ATOM 2445 C C . ALA A 1 295 ? 16.106 -5.187 -39.326 1.00 83.44 295 ALA A C 1
ATOM 2447 O O . ALA A 1 295 ? 15.092 -5.101 -40.019 1.00 83.44 295 ALA A O 1
ATOM 2448 N N . ILE A 1 296 ? 16.052 -5.199 -37.990 1.00 86.06 296 ILE A N 1
ATOM 2449 C CA . ILE A 1 296 ? 14.830 -4.945 -37.215 1.00 86.06 296 ILE A CA 1
ATOM 2450 C C . ILE A 1 296 ? 15.029 -3.663 -36.417 1.00 86.06 296 ILE A C 1
ATOM 2452 O O . ILE A 1 296 ? 15.930 -3.586 -35.587 1.00 86.06 296 ILE A O 1
ATOM 2456 N N . ILE A 1 297 ? 14.191 -2.661 -36.662 1.00 88.56 297 ILE A N 1
ATOM 2457 C CA . ILE A 1 297 ? 14.361 -1.308 -36.136 1.00 88.56 297 ILE A CA 1
ATOM 2458 C C . ILE A 1 297 ? 13.179 -0.953 -35.236 1.00 88.56 297 ILE A C 1
ATOM 2460 O O . ILE A 1 297 ? 12.027 -0.942 -35.682 1.00 88.56 297 ILE A O 1
ATOM 2464 N N . PHE A 1 298 ? 13.475 -0.610 -33.983 1.00 89.00 298 PHE A N 1
ATOM 2465 C CA . PHE A 1 298 ? 12.494 -0.137 -33.010 1.00 89.00 298 PHE A CA 1
ATOM 2466 C C . PHE A 1 298 ? 12.682 1.343 -32.688 1.00 89.00 298 PHE A C 1
ATOM 2468 O O . PHE A 1 298 ? 13.802 1.829 -32.508 1.00 89.00 298 PHE A O 1
ATOM 2475 N N . ARG A 1 299 ? 11.555 2.045 -32.553 1.00 88.56 299 ARG A N 1
ATOM 2476 C CA . ARG A 1 299 ? 11.490 3.442 -32.122 1.00 88.56 299 ARG A CA 1
ATOM 2477 C C . ARG A 1 299 ? 10.492 3.596 -30.987 1.00 88.56 299 ARG A C 1
ATOM 2479 O O . ARG A 1 299 ? 9.406 3.024 -31.037 1.00 88.56 299 ARG A O 1
ATOM 2486 N N . PHE A 1 300 ? 10.827 4.428 -30.009 1.00 83.94 300 PHE A N 1
ATOM 2487 C CA . PHE A 1 300 ? 9.851 4.919 -29.044 1.00 83.94 300 PHE A CA 1
ATOM 2488 C C . PHE A 1 300 ? 9.107 6.127 -29.624 1.00 83.94 300 PHE A C 1
ATOM 2490 O O . PHE A 1 300 ? 9.729 7.108 -30.027 1.00 83.94 300 PHE A O 1
ATOM 2497 N N . ASN A 1 301 ? 7.783 6.045 -29.707 1.00 82.56 301 ASN A N 1
ATOM 2498 C CA . ASN A 1 301 ? 6.933 7.141 -30.149 1.00 82.56 301 ASN A CA 1
ATOM 2499 C C . ASN A 1 301 ? 6.519 7.984 -28.934 1.00 82.56 301 ASN A C 1
ATOM 2501 O O . ASN A 1 301 ? 5.818 7.505 -28.042 1.00 82.56 301 ASN A O 1
ATOM 2505 N N . ASP A 1 302 ? 6.954 9.245 -28.900 1.00 76.00 302 ASP A N 1
ATOM 2506 C CA . ASP A 1 302 ? 6.709 10.138 -27.769 1.00 76.00 302 ASP A CA 1
ATOM 2507 C C . ASP A 1 302 ? 5.246 10.563 -27.610 1.00 76.00 302 ASP A C 1
ATOM 2509 O O . ASP A 1 302 ? 4.838 10.838 -26.477 1.00 76.00 302 ASP A O 1
ATOM 2513 N N . ASP A 1 303 ? 4.460 10.564 -28.690 1.00 75.19 303 ASP A N 1
ATOM 2514 C CA . ASP A 1 303 ? 3.046 10.951 -28.674 1.00 75.19 303 ASP A CA 1
ATOM 2515 C C . ASP A 1 303 ? 2.172 9.818 -28.136 1.00 75.19 303 ASP A C 1
ATOM 2517 O O . ASP A 1 303 ? 1.304 10.022 -27.283 1.00 75.19 303 ASP A O 1
ATOM 2521 N N . THR A 1 304 ? 2.415 8.596 -28.615 1.00 73.56 304 THR A N 1
ATOM 2522 C CA . THR A 1 304 ? 1.657 7.410 -28.191 1.00 73.56 304 THR A CA 1
ATOM 2523 C C . THR A 1 304 ? 2.235 6.766 -26.934 1.00 73.56 304 THR A C 1
ATOM 2525 O O . THR A 1 304 ? 1.565 5.936 -26.321 1.00 73.56 304 THR A O 1
ATOM 2528 N N . LYS A 1 305 ? 3.457 7.152 -26.533 1.00 73.62 305 LYS A N 1
ATOM 2529 C CA . LYS A 1 305 ? 4.251 6.544 -25.452 1.00 73.62 305 LYS A CA 1
ATOM 2530 C C . LYS A 1 305 ? 4.449 5.036 -25.621 1.00 73.62 305 LYS A C 1
ATOM 2532 O O . LYS A 1 305 ? 4.586 4.315 -24.631 1.00 73.62 305 LYS A O 1
ATOM 2537 N N . LYS A 1 306 ? 4.477 4.566 -26.871 1.00 80.50 306 LYS A N 1
ATOM 2538 C CA . LYS A 1 306 ? 4.602 3.152 -27.237 1.00 80.50 306 LYS A CA 1
ATOM 2539 C C . LYS A 1 306 ? 5.840 2.898 -28.078 1.00 80.50 306 LYS A C 1
ATOM 2541 O O . LYS A 1 306 ? 6.337 3.778 -28.777 1.00 80.50 306 LYS A O 1
ATOM 2546 N N . VAL A 1 307 ? 6.328 1.667 -27.997 1.00 85.25 307 VAL A N 1
ATOM 2547 C CA . VAL A 1 307 ? 7.388 1.171 -28.872 1.00 85.25 307 VAL A CA 1
ATOM 2548 C C . VAL A 1 307 ? 6.754 0.662 -30.151 1.00 85.25 307 VAL A C 1
ATOM 2550 O O . VAL A 1 307 ? 5.763 -0.064 -30.119 1.00 85.25 307 VAL A O 1
ATOM 2553 N N . GLU A 1 308 ? 7.338 1.046 -31.274 1.00 87.75 308 GLU A N 1
ATOM 2554 C CA . GLU A 1 308 ? 6.880 0.673 -32.601 1.00 87.75 308 GLU A CA 1
ATOM 2555 C C . GLU A 1 308 ? 8.033 0.036 -33.373 1.00 87.75 308 GLU A C 1
ATOM 2557 O O . GLU A 1 308 ? 9.170 0.518 -33.348 1.00 87.75 308 GLU A O 1
ATOM 2562 N N . ASN A 1 309 ? 7.726 -1.039 -34.093 1.00 87.38 309 ASN A N 1
ATOM 2563 C CA . ASN A 1 309 ? 8.625 -1.603 -35.084 1.00 87.38 309 ASN A CA 1
ATOM 2564 C C . ASN A 1 309 ? 8.449 -0.863 -36.411 1.00 87.38 309 ASN A C 1
ATOM 2566 O O . ASN A 1 309 ? 7.419 -0.981 -37.080 1.00 87.38 309 ASN A O 1
ATOM 2570 N N . ILE A 1 310 ? 9.476 -0.117 -36.804 1.00 84.94 310 ILE A N 1
ATOM 2571 C CA . ILE A 1 310 ? 9.459 0.727 -38.002 1.00 84.94 310 ILE A CA 1
ATOM 2572 C C . ILE A 1 310 ? 10.194 0.097 -39.191 1.00 84.94 310 ILE A C 1
ATOM 2574 O O . ILE A 1 310 ? 10.295 0.726 -40.244 1.00 84.94 310 ILE A O 1
ATOM 2578 N N . SER A 1 311 ? 10.637 -1.161 -39.073 1.00 80.19 311 SER A N 1
ATOM 2579 C CA . SER A 1 311 ? 11.404 -1.863 -40.119 1.00 80.19 311 SER A CA 1
ATOM 2580 C C . SER A 1 311 ? 10.702 -1.824 -41.483 1.00 80.19 311 SER A C 1
ATOM 2582 O O . SER A 1 311 ? 11.320 -1.554 -42.506 1.00 80.19 311 SER A O 1
ATOM 2584 N N . LYS A 1 312 ? 9.370 -1.999 -41.508 1.00 69.25 312 LYS A N 1
ATOM 2585 C CA . LYS A 1 312 ? 8.569 -1.973 -42.750 1.00 69.25 312 LYS A CA 1
ATOM 2586 C C . LYS A 1 312 ? 8.367 -0.574 -43.342 1.00 69.25 312 LYS A C 1
ATOM 2588 O O . LYS A 1 312 ? 8.079 -0.459 -44.531 1.00 69.25 312 LYS A O 1
ATOM 2593 N N . LEU A 1 313 ? 8.451 0.478 -42.527 1.00 61.59 313 LEU A N 1
ATOM 2594 C CA . LEU A 1 313 ? 8.258 1.861 -42.978 1.00 61.59 313 LEU A CA 1
ATOM 2595 C C . LEU A 1 313 ? 9.508 2.389 -43.685 1.00 61.59 313 LEU A C 1
ATOM 2597 O O . LEU A 1 313 ? 9.386 3.092 -44.685 1.00 61.59 313 LEU A O 1
ATOM 2601 N N . ILE A 1 314 ? 10.686 1.986 -43.211 1.00 61.31 314 ILE A N 1
ATOM 2602 C CA . ILE A 1 314 ? 11.976 2.359 -43.801 1.00 61.31 314 ILE A CA 1
ATOM 2603 C C . ILE A 1 314 ? 12.170 1.658 -45.153 1.00 61.31 314 ILE A C 1
ATOM 2605 O O . ILE A 1 314 ? 12.454 2.329 -46.141 1.00 61.31 314 ILE A O 1
ATOM 2609 N N . LEU A 1 315 ? 11.845 0.361 -45.249 1.00 57.00 315 LEU A N 1
ATOM 2610 C CA . LEU A 1 315 ? 11.860 -0.381 -46.522 1.00 57.00 315 LEU A CA 1
ATOM 2611 C C . LEU A 1 315 ? 10.960 0.254 -47.604 1.00 57.00 315 LEU A C 1
ATOM 2613 O O . LEU A 1 315 ? 11.278 0.210 -48.789 1.00 57.00 315 LEU A O 1
ATOM 2617 N N . LYS A 1 316 ? 9.839 0.883 -47.215 1.00 49.41 316 LYS A N 1
ATOM 2618 C CA . LYS A 1 316 ? 8.970 1.623 -48.150 1.00 49.41 316 LYS A CA 1
ATOM 2619 C C . LYS A 1 316 ? 9.536 2.979 -48.569 1.00 49.41 316 LYS A C 1
ATOM 2621 O O . LYS A 1 316 ? 9.252 3.407 -49.680 1.00 49.41 316 LYS A O 1
ATOM 2626 N N . GLN A 1 317 ? 10.279 3.668 -47.705 1.00 49.72 317 GLN A N 1
ATOM 2627 C CA . GLN A 1 317 ? 10.916 4.943 -48.053 1.00 49.72 317 GLN A CA 1
ATOM 2628 C C . GLN A 1 317 ? 12.125 4.750 -48.975 1.00 49.72 317 GLN A C 1
ATOM 2630 O O . GLN A 1 317 ? 12.359 5.595 -49.834 1.00 49.72 317 GLN A O 1
ATOM 2635 N N . GLU A 1 318 ? 12.849 3.637 -48.839 1.00 48.97 318 GLU A N 1
ATOM 2636 C CA . GLU A 1 318 ? 13.930 3.262 -49.759 1.00 48.97 318 GLU A CA 1
ATOM 2637 C C . GLU A 1 318 ? 13.400 2.827 -51.130 1.00 48.97 318 GLU A C 1
ATOM 2639 O O . GLU A 1 318 ? 13.981 3.198 -52.138 1.00 48.97 318 GLU A O 1
ATOM 2644 N N . ALA A 1 319 ? 12.251 2.144 -51.195 1.00 46.66 319 ALA A N 1
ATOM 2645 C CA . ALA A 1 319 ? 11.634 1.736 -52.463 1.00 46.66 319 ALA A CA 1
ATOM 2646 C C . ALA A 1 319 ? 11.031 2.892 -53.298 1.00 46.66 319 ALA A C 1
ATOM 2648 O O . ALA A 1 319 ? 10.588 2.663 -54.422 1.00 46.66 319 ALA A O 1
ATOM 2649 N N . ILE A 1 320 ? 10.950 4.108 -52.741 1.00 43.75 320 ILE A N 1
ATOM 2650 C CA . ILE A 1 320 ? 10.404 5.313 -53.401 1.00 43.75 320 ILE A CA 1
ATOM 2651 C C . ILE A 1 320 ? 11.530 6.284 -53.832 1.00 43.75 320 ILE A C 1
ATOM 2653 O O . ILE A 1 320 ? 11.256 7.271 -54.516 1.00 43.75 320 ILE A O 1
ATOM 2657 N N . LYS A 1 321 ? 12.788 6.013 -53.462 1.00 41.00 321 LYS A N 1
ATOM 2658 C CA . LYS A 1 321 ? 13.972 6.726 -53.967 1.00 41.00 321 LYS A CA 1
ATOM 2659 C C . LYS A 1 321 ? 14.554 6.037 -55.194 1.00 41.00 321 LYS A C 1
ATOM 2661 O O . LYS A 1 321 ? 15.099 6.778 -56.038 1.00 41.00 321 LYS A O 1
#

pLDDT: mean 85.06, std 10.57, range [41.0, 96.81]

Secondary structure (DSSP, 8-state):
-HHHHHHHHHHH-GGGGGGHHHHHHHHHT-SSS-HHHHHHHHHHHHHHHHHHHHIIIIIS-PPTTB-TTS-B----HHHHHHHHHHHHHHHTT---S-HHHHSS-GGGS-HHHHHHHHHHHHHHHHHHHHHHHH-TTTHHHHHHHHHHHHHHHHHHHHHHHTSS---HHHHHHHHHHHHHHHHHHHTTS-HHHHHHHHHHHHHHHHHHHHHHHHHHHTT-SHHHHHHHHHHHHHHHTHHHHGGGGGGSEEEEE--TTTHHHHTTTHHHHTTT-SS--EEEEESSGGGS-S-GGGEEEEEEETTTTEEEE-HHHHHHHHTT-

Mean predicted aligned error: 9.3 Å

Solvent-accessible surface area (backbone atoms only — not comparable to full-atom values): 17784 Å² total; per-residue (Å²): 106,73,66,60,54,51,53,54,42,38,77,73,40,69,62,50,55,51,44,49,67,57,55,41,48,54,49,67,69,40,83,92,54,55,73,70,56,30,54,55,61,44,45,52,64,53,54,52,53,53,48,52,51,49,45,34,50,70,76,65,65,43,77,81,79,51,24,81,90,78,37,75,53,69,94,43,73,67,55,36,50,50,39,45,51,30,53,54,39,38,69,38,42,50,43,49,52,54,37,83,41,53,57,40,45,50,88,78,47,58,68,68,47,52,51,34,20,50,49,38,27,52,51,54,54,49,51,54,54,48,56,44,67,69,40,76,94,47,31,69,59,46,43,50,52,52,52,51,43,52,53,51,32,51,34,53,39,45,58,36,32,54,28,94,62,64,46,51,79,52,50,50,65,31,42,52,46,51,51,52,49,47,55,56,47,49,76,71,52,59,65,70,61,35,52,53,51,51,50,51,44,50,53,37,51,49,55,43,47,52,51,53,49,57,45,42,76,59,36,62,28,70,71,54,28,47,49,53,38,52,46,48,52,39,52,74,32,51,70,67,42,48,77,60,38,46,74,29,41,37,38,34,47,65,42,88,90,52,52,77,71,38,57,62,55,60,58,56,60,82,69,73,54,95,54,77,57,47,61,44,79,36,86,50,82,84,77,54,72,91,68,63,93,43,46,44,35,39,39,74,38,82,88,72,59,41,59,42,79,46,41,72,60,52,59,54,56,61,76,73,108

Organism: NCBI:txid1778678

Sequence (321 aa):
MIIILFLILIFTHERFIALLPFIVLLISFSKNLVKRKKIYFCSIPIIFVIFNIFIKDIVFQTGFMVGTGGTNITFSFYYIFIFTACGILNLLGLNVGPPYLNGEYIQNSKLYVQLFSFFISLITVGLIIFFIRNNKLDKRSNLMAVLTAIFLISLLLLPAVLTIRLELRWVYAPFIVLLLLFAYIFGRIEKKLSYLALILLTVFSLANNLYYKDYNNNSRVFFIRSQEAAEVVYDDTVKRYGENITDYKIYVIKNSDFEWILLGETFFKQFELKKKVTFNYVDNIQDIENSTEHAIIFRFNDDTKKVENISKLILKQEAIK